Protein AF-A0A257WAJ8-F1 (afdb_monomer)

Foldseek 3Di:
DDDPVVPFPCQQVPDDPDDDPPDDPPPDPDPAAEAEAQAQKDWAFDDDPDADPQGWQWKWKWKDQPQQQDIDTGDIDPVRHDIDIGGHNDFGKMAMDMWTAGNVRDIDDDRDRPDGGNYMYGHDNDWKDKDWDDKDADDDVRLQKIKTFMDIDDDAFDPQFKWKWKAQDPVGPTDTQDDRHDDPRIDIGRHDPPDDQKIKMKMWGGGSNGHIDIDIDPGIDGRDPDDDDDDDDDDDDDDPPDDD

pLDDT: mean 85.39, std 18.53, range [30.75, 98.62]

Secondary structure (DSSP, 8-state):
---GGGGS-GGGTT----------------SSEEEEES-SEEEE-----S--TT-EEEEEEEEESSTTSS-EEEEE-SS--SPEEEE-SSSEEEEEEEEEEETTS-BPPPPPTTPPPSEEEEE--PPPEEEEPPPEE--GGGTTEEEEEEEEE-SSEEEEEEEEEEESSTT---EEEEEEE---SEEEEE--TTS-SEEEEEEEEEESS--EEEEE-SS-EE-------------PPPP-----

Sequence (244 aa):
MTSPDDQRPNIVQDRWPAATPTSEPSTFRLNGRQRIVNTLKFQLGYKVDDVGPSGVGGVDLYITPDNGRQWYRYGEDPDRTSPFEVQVPRDGEYGFTVRVRSGAGLGLEPPTPGESPSIQIVVDQTPPALELLPIRQGQGTDLNQITIQWKITEERPADKPVSIYYAPSPQGPWEPISGWRADTGSYAWSVGLGSPAQFWVRVVARDAAGNVTQAETTQPIVVDLARPTARIVDVEMMPTTTPR

Solvent-accessible surface area (backbone atoms only — not comparable to full-atom values): 14803 Å² total; per-residue (Å²): 138,81,60,86,74,77,74,49,48,67,83,78,64,86,72,69,80,81,75,75,87,76,90,66,91,77,86,70,86,58,100,34,60,73,46,55,32,48,51,54,63,50,72,48,77,65,83,87,74,89,76,52,97,60,38,80,54,43,32,34,38,32,38,14,75,59,69,14,56,48,68,41,75,51,45,68,46,90,82,67,57,69,57,46,83,44,72,55,88,65,71,46,56,36,19,32,44,78,37,53,24,29,51,81,70,53,54,67,76,80,80,53,69,66,43,72,41,62,29,36,40,35,31,43,72,76,52,36,48,68,46,68,49,84,72,42,70,42,60,85,92,37,46,50,29,36,38,44,34,40,50,75,53,66,94,54,60,26,90,46,23,31,31,33,30,34,15,75,36,96,91,35,76,74,42,75,77,43,68,71,30,66,83,70,52,57,48,78,46,73,64,53,98,85,55,69,52,42,29,25,46,34,43,36,38,29,30,53,35,68,33,65,33,75,31,64,54,93,60,71,50,74,50,83,82,80,80,89,81,88,76,91,86,79,84,85,82,78,82,81,80,75,81,132

Structure (mmCIF, N/CA/C/O backbone):
data_AF-A0A257WAJ8-F1
#
_entry.id   AF-A0A257WAJ8-F1
#
loop_
_atom_site.group_PDB
_atom_site.id
_atom_site.type_symbol
_atom_site.label_atom_id
_atom_site.label_alt_id
_atom_site.label_comp_id
_atom_site.label_asym_id
_atom_site.label_entity_id
_atom_site.label_seq_id
_atom_site.pdbx_PDB_ins_code
_atom_site.Cartn_x
_atom_site.Cartn_y
_atom_site.Cartn_z
_atom_site.occupancy
_atom_site.B_iso_or_equiv
_atom_site.auth_seq_id
_atom_site.auth_comp_id
_atom_site.auth_asym_id
_atom_site.auth_atom_id
_atom_site.pdbx_PDB_model_num
ATOM 1 N N . MET A 1 1 ? 31.821 17.442 -15.456 1.00 37.72 1 MET A N 1
ATOM 2 C CA . MET A 1 1 ? 31.303 16.205 -14.839 1.00 37.72 1 MET A CA 1
ATOM 3 C C . MET A 1 1 ? 29.807 16.391 -14.698 1.00 37.72 1 MET A C 1
ATOM 5 O O . MET A 1 1 ? 29.375 17.110 -13.812 1.00 37.72 1 MET A O 1
ATOM 9 N N . THR A 1 2 ? 29.050 15.886 -15.663 1.00 35.47 2 THR A N 1
ATOM 10 C CA . THR A 1 2 ? 27.582 15.894 -15.679 1.00 35.47 2 THR A CA 1
ATOM 11 C C . THR A 1 2 ? 27.079 14.703 -14.863 1.00 35.47 2 THR A C 1
ATOM 13 O O . THR A 1 2 ? 27.650 13.617 -14.950 1.00 35.47 2 THR A O 1
ATOM 16 N N . SER A 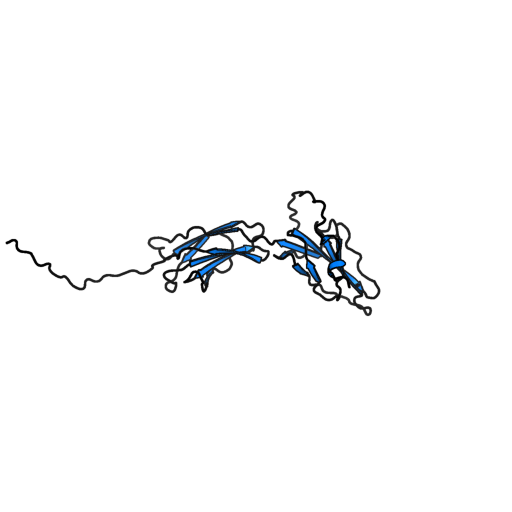1 3 ? 26.074 14.926 -14.016 1.00 37.22 3 SER A N 1
ATOM 17 C CA . SER A 1 3 ? 25.453 13.880 -13.192 1.00 37.22 3 SER A CA 1
ATOM 18 C C . SER A 1 3 ? 24.811 12.808 -14.093 1.00 37.22 3 SER A C 1
ATOM 20 O O . SER A 1 3 ? 24.300 13.174 -15.152 1.00 37.22 3 SER A O 1
ATOM 22 N N . PRO A 1 4 ? 24.769 11.516 -13.711 1.00 45.75 4 PRO A N 1
ATOM 23 C CA . PRO A 1 4 ? 24.055 10.477 -14.467 1.00 45.75 4 PRO A CA 1
ATOM 24 C C . PRO A 1 4 ? 22.561 10.784 -14.702 1.00 45.75 4 PRO A C 1
ATOM 26 O O . PRO A 1 4 ? 21.944 10.208 -15.593 1.00 45.75 4 PRO A O 1
ATOM 29 N N . ASP A 1 5 ? 21.984 11.713 -13.932 1.00 48.41 5 ASP A N 1
ATOM 30 C CA . ASP A 1 5 ? 20.620 12.222 -14.124 1.00 48.41 5 ASP A CA 1
ATOM 31 C C . ASP A 1 5 ? 20.435 13.064 -15.402 1.00 48.41 5 ASP A C 1
ATOM 33 O O . ASP A 1 5 ? 19.315 13.191 -15.891 1.00 48.41 5 ASP A O 1
ATOM 37 N N . ASP A 1 6 ? 21.514 13.605 -15.975 1.00 40.91 6 ASP A N 1
ATOM 38 C CA . ASP A 1 6 ? 21.475 14.604 -17.059 1.00 40.91 6 ASP A CA 1
ATOM 39 C C . ASP A 1 6 ? 21.374 13.981 -18.472 1.00 40.91 6 ASP A C 1
ATOM 41 O O . ASP A 1 6 ? 21.341 14.685 -19.479 1.00 40.91 6 ASP A O 1
ATOM 45 N N . GLN A 1 7 ? 21.328 12.644 -18.565 1.00 40.56 7 GLN A N 1
ATOM 46 C CA . GLN A 1 7 ? 21.117 11.888 -19.814 1.00 40.56 7 GLN A CA 1
ATOM 47 C C . GLN A 1 7 ? 19.753 11.191 -19.888 1.00 40.56 7 GLN A C 1
ATOM 49 O O . GLN A 1 7 ? 19.466 10.483 -20.858 1.00 40.56 7 GLN A O 1
ATOM 54 N N . ARG A 1 8 ? 18.894 11.379 -18.881 1.00 47.53 8 ARG A N 1
ATOM 55 C CA . ARG A 1 8 ? 17.542 10.825 -18.906 1.00 47.53 8 ARG A CA 1
ATOM 56 C C . ARG A 1 8 ? 16.665 11.664 -19.853 1.00 47.53 8 ARG A C 1
ATOM 58 O O . ARG A 1 8 ? 16.808 12.886 -19.882 1.00 47.53 8 ARG A O 1
ATOM 65 N N . PRO A 1 9 ? 15.766 11.057 -20.650 1.00 43.50 9 PRO A N 1
ATOM 66 C CA . PRO A 1 9 ? 14.916 11.805 -21.573 1.00 43.50 9 PRO A CA 1
ATOM 67 C C . PRO A 1 9 ? 14.077 12.849 -20.826 1.00 43.50 9 PRO A C 1
ATOM 69 O O . PRO A 1 9 ? 13.718 12.642 -19.671 1.00 43.50 9 PRO A O 1
ATOM 72 N N . ASN A 1 10 ? 13.641 13.912 -21.512 1.00 45.66 10 ASN A N 1
ATOM 73 C CA . ASN A 1 10 ? 12.731 14.949 -20.979 1.00 45.66 10 ASN A CA 1
ATOM 74 C C . ASN A 1 10 ? 11.430 14.415 -20.326 1.00 45.66 10 ASN A C 1
ATOM 76 O O . ASN A 1 10 ? 10.689 15.179 -19.713 1.00 45.66 10 ASN A O 1
ATOM 80 N N . ILE A 1 11 ? 11.154 13.113 -20.435 1.00 50.09 11 ILE A N 1
ATOM 81 C CA . ILE A 1 11 ? 10.061 12.386 -19.783 1.00 50.09 11 ILE A CA 1
ATOM 82 C C . ILE A 1 11 ? 10.186 12.326 -18.245 1.00 50.09 11 ILE A C 1
ATOM 84 O O . ILE A 1 11 ? 9.194 12.054 -17.576 1.00 50.09 11 ILE A O 1
ATOM 88 N N . VAL A 1 12 ? 11.366 12.634 -17.680 1.00 50.09 12 VAL A N 1
ATOM 89 C CA . VAL A 1 12 ? 11.584 12.790 -16.222 1.00 50.09 12 VAL A CA 1
ATOM 90 C C . VAL A 1 12 ? 11.522 14.256 -15.749 1.00 50.09 12 VAL A C 1
ATOM 92 O O . VAL A 1 12 ? 11.670 14.514 -14.559 1.00 50.09 12 VAL A O 1
ATOM 95 N N . GLN A 1 13 ? 11.298 15.223 -16.655 1.00 46.56 13 GLN A N 1
ATOM 96 C CA . GLN A 1 13 ? 11.339 16.674 -16.380 1.00 46.56 13 GLN A CA 1
ATOM 97 C C . GLN A 1 13 ? 9.993 17.400 -16.601 1.00 46.56 13 GLN A C 1
ATOM 99 O O . GLN A 1 13 ? 9.968 18.567 -16.989 1.00 46.56 13 GLN A O 1
ATOM 104 N N . ASP A 1 14 ? 8.867 16.726 -16.357 1.00 42.78 14 ASP A N 1
ATOM 105 C CA . ASP A 1 14 ? 7.553 17.373 -16.169 1.00 42.78 14 ASP A CA 1
ATOM 106 C C . ASP A 1 14 ? 7.055 18.259 -17.341 1.00 42.78 14 ASP A C 1
ATOM 108 O O . ASP A 1 14 ? 6.346 19.248 -17.160 1.00 42.78 14 ASP A O 1
ATOM 112 N N . ARG A 1 15 ? 7.410 17.916 -18.589 1.00 37.75 15 ARG A N 1
ATOM 113 C CA . ARG A 1 15 ? 6.896 18.588 -19.799 1.00 37.75 15 ARG A CA 1
ATOM 114 C C . ARG A 1 15 ? 6.012 17.664 -20.632 1.00 37.75 15 ARG A C 1
ATOM 116 O O . ARG A 1 15 ? 6.375 17.273 -21.738 1.00 37.75 15 ARG A O 1
ATOM 123 N N . TRP A 1 16 ? 4.825 17.360 -20.115 1.00 49.56 16 TRP A N 1
ATOM 124 C CA . TRP A 1 16 ? 3.711 16.865 -20.931 1.00 49.56 16 TRP A CA 1
ATOM 125 C C . TRP A 1 16 ? 2.866 18.045 -21.441 1.00 49.56 16 TRP A C 1
ATOM 127 O O . TRP A 1 16 ? 2.446 18.867 -20.626 1.00 49.56 16 TR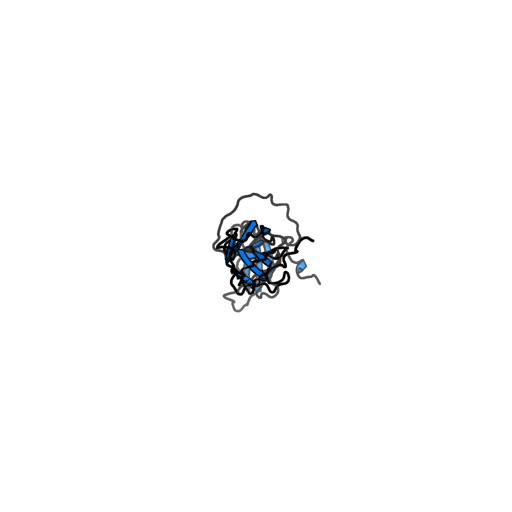P A O 1
ATOM 137 N N . PRO A 1 17 ? 2.493 18.122 -22.734 1.00 32.97 17 PRO A N 1
ATOM 138 C CA . PRO A 1 17 ? 1.175 18.649 -23.060 1.00 32.97 17 PRO A CA 1
ATOM 139 C C . PRO A 1 17 ? 0.149 17.698 -22.433 1.00 32.97 17 PRO A C 1
ATOM 141 O O . PRO A 1 17 ? 0.250 16.480 -22.595 1.00 32.97 17 PRO A O 1
ATOM 144 N N . ALA A 1 18 ? -0.791 18.242 -21.660 1.00 33.31 18 ALA A N 1
ATOM 145 C CA . ALA A 1 18 ? -1.824 17.460 -20.995 1.00 33.31 18 ALA A CA 1
ATOM 146 C C . ALA A 1 18 ? -2.528 16.550 -22.013 1.00 33.31 18 ALA A C 1
ATOM 148 O O . ALA A 1 18 ? -3.246 17.030 -22.891 1.00 33.31 18 ALA A O 1
ATOM 149 N N . ALA A 1 19 ? -2.323 15.236 -21.901 1.00 39.97 19 ALA A N 1
ATOM 150 C CA . ALA A 1 19 ? -3.211 14.288 -22.548 1.00 39.97 19 ALA A CA 1
ATOM 151 C C . ALA A 1 19 ? -4.592 14.488 -21.919 1.00 39.97 19 ALA A C 1
ATOM 153 O O . ALA A 1 19 ? -4.750 14.403 -20.699 1.00 39.97 19 ALA A O 1
ATOM 154 N N . THR A 1 20 ? -5.577 14.831 -22.743 1.00 30.75 20 THR A N 1
ATOM 155 C CA . THR A 1 20 ? -6.971 14.936 -22.318 1.00 30.75 20 THR A CA 1
ATOM 156 C C . THR A 1 20 ? -7.390 13.578 -21.746 1.00 30.75 20 THR A C 1
ATOM 158 O O . THR A 1 20 ? -7.146 12.565 -22.408 1.00 30.75 20 THR A O 1
ATOM 161 N N . PRO A 1 21 ? -7.988 13.510 -20.542 1.00 37.22 21 PRO A N 1
ATOM 162 C CA . PRO A 1 21 ? -8.423 12.244 -19.973 1.00 37.22 21 PRO A CA 1
ATOM 163 C C . PRO A 1 21 ? -9.559 11.696 -20.838 1.00 37.22 21 PRO A C 1
ATOM 165 O O . PRO A 1 21 ? -10.703 12.123 -20.722 1.00 37.22 21 PRO A O 1
ATOM 168 N N . THR A 1 22 ? -9.247 10.771 -21.745 1.00 34.25 22 THR A N 1
ATOM 169 C CA . THR A 1 22 ? -10.279 9.939 -22.362 1.00 34.25 22 THR A CA 1
ATOM 170 C C . THR A 1 22 ? -10.518 8.788 -21.404 1.00 34.25 22 THR A C 1
ATOM 172 O O . THR A 1 22 ? -9.738 7.843 -21.320 1.00 34.25 22 THR A O 1
ATOM 175 N N . SER A 1 23 ? -11.567 8.949 -20.607 1.00 41.66 23 SER A N 1
ATOM 176 C CA . SER A 1 23 ? -12.099 7.962 -19.684 1.00 41.66 23 SER A CA 1
ATOM 177 C C . SER A 1 23 ? -12.635 6.757 -20.456 1.00 41.66 23 SER A C 1
ATOM 179 O O . SER A 1 23 ? -13.787 6.763 -20.880 1.00 41.66 23 SER A O 1
ATOM 181 N N . GLU A 1 24 ? -11.824 5.714 -20.602 1.00 35.19 24 GLU A N 1
ATOM 182 C CA . GLU A 1 24 ? -12.333 4.357 -20.790 1.00 35.19 24 GLU A CA 1
ATOM 183 C C . GLU A 1 24 ? -11.559 3.395 -19.878 1.00 35.19 24 GLU A C 1
ATOM 185 O O . GLU A 1 24 ? -10.331 3.307 -19.983 1.00 35.19 24 GLU A O 1
ATOM 190 N N . PRO A 1 25 ? -12.238 2.665 -18.973 1.00 35.97 25 PRO A N 1
ATOM 191 C CA . PRO A 1 25 ? -11.597 1.648 -18.154 1.00 35.97 25 PRO A CA 1
ATOM 192 C C . PRO A 1 25 ? -11.192 0.474 -19.053 1.00 35.97 25 PRO A C 1
ATOM 194 O O . PRO A 1 25 ? -11.983 -0.418 -19.360 1.00 35.97 25 PRO A O 1
ATOM 197 N N . SER A 1 26 ? -9.938 0.482 -19.495 1.00 39.50 26 SER A N 1
ATOM 198 C CA . SER A 1 26 ? -9.345 -0.600 -20.274 1.00 39.50 26 SER A CA 1
ATOM 199 C C . SER A 1 26 ? -9.071 -1.794 -19.360 1.00 39.50 26 SER A C 1
ATOM 201 O O . SER A 1 26 ? -7.980 -1.965 -18.831 1.00 39.50 26 SER A O 1
ATOM 203 N N . THR A 1 27 ? -10.076 -2.648 -19.173 1.00 37.00 27 THR A N 1
ATOM 204 C CA . THR A 1 27 ? -9.957 -3.935 -18.469 1.00 37.00 27 THR A CA 1
ATOM 205 C C . THR A 1 27 ? -9.286 -4.988 -19.357 1.00 37.00 27 THR A C 1
ATOM 207 O O . THR A 1 27 ? -9.831 -6.057 -19.612 1.00 37.00 27 THR A O 1
ATOM 210 N N . PHE A 1 28 ? -8.077 -4.712 -19.846 1.00 34.62 28 PHE A N 1
ATOM 211 C CA . PHE A 1 28 ? -7.301 -5.692 -20.605 1.00 34.62 28 PHE A CA 1
ATOM 212 C C . PHE A 1 28 ? -6.217 -6.290 -19.715 1.00 34.62 28 PHE A C 1
ATOM 214 O O . PHE A 1 28 ? -5.130 -5.739 -19.565 1.00 34.62 28 PHE A O 1
ATOM 221 N N . ARG A 1 29 ? -6.518 -7.457 -19.131 1.00 39.94 29 ARG A N 1
ATOM 222 C CA . ARG A 1 29 ? -5.497 -8.317 -18.527 1.00 39.94 29 ARG A CA 1
ATOM 223 C C . ARG A 1 29 ? -4.621 -8.870 -19.647 1.00 39.94 29 ARG A C 1
ATOM 225 O O . ARG A 1 29 ? -5.001 -9.824 -20.320 1.00 39.94 29 ARG A O 1
ATOM 232 N N . LEU A 1 30 ? -3.475 -8.241 -19.873 1.00 44.50 30 LEU A N 1
ATOM 233 C CA . LEU A 1 30 ? -2.438 -8.788 -20.738 1.00 44.50 30 LEU A CA 1
ATOM 234 C C . LEU A 1 30 ? -1.713 -9.922 -20.008 1.00 44.50 30 LEU A C 1
ATOM 236 O O . LEU A 1 30 ? -1.534 -9.881 -18.795 1.00 44.50 30 LEU A O 1
ATOM 240 N N . ASN A 1 31 ? -1.232 -10.906 -20.765 1.00 44.59 31 ASN A N 1
ATOM 241 C CA . ASN A 1 31 ? -0.378 -12.009 -20.302 1.00 44.59 31 ASN A CA 1
ATOM 242 C C . ASN A 1 31 ? 0.994 -11.556 -19.728 1.00 44.59 31 ASN A C 1
ATOM 244 O O . ASN A 1 31 ? 1.882 -12.386 -19.536 1.00 44.59 31 ASN A O 1
ATOM 248 N N . GLY A 1 32 ? 1.184 -10.260 -19.456 1.00 54.28 32 GLY A N 1
ATOM 249 C CA . GLY A 1 32 ? 2.321 -9.689 -18.740 1.00 54.28 32 GLY A CA 1
ATOM 250 C C . GLY A 1 32 ? 2.023 -9.604 -17.244 1.00 54.28 32 GLY A C 1
ATOM 251 O O . GLY A 1 32 ? 0.898 -9.345 -16.824 1.00 54.28 32 GLY A O 1
ATOM 252 N N . ARG A 1 33 ? 3.029 -9.845 -16.403 1.00 79.00 33 ARG A N 1
ATOM 253 C CA . ARG A 1 33 ? 2.877 -9.715 -14.948 1.00 79.00 33 ARG A CA 1
ATOM 254 C C . ARG A 1 33 ? 2.520 -8.256 -14.626 1.00 79.00 33 ARG A C 1
ATOM 256 O O . ARG A 1 33 ? 3.293 -7.361 -14.941 1.00 79.00 33 ARG A O 1
ATOM 263 N N . GLN A 1 34 ? 1.366 -8.006 -14.016 1.00 90.12 34 GLN A N 1
ATOM 264 C CA . GLN A 1 34 ? 1.053 -6.696 -13.445 1.00 90.12 34 GLN A CA 1
ATOM 265 C C . GLN A 1 34 ? 1.572 -6.644 -12.006 1.00 90.12 34 GLN A C 1
ATOM 267 O O . GLN A 1 34 ? 1.404 -7.600 -11.241 1.00 90.12 34 GLN A O 1
ATOM 272 N N . ARG A 1 35 ? 2.191 -5.530 -11.623 1.00 93.81 35 ARG A N 1
ATOM 273 C CA . ARG A 1 35 ? 2.594 -5.248 -10.244 1.00 93.81 35 ARG A CA 1
ATOM 274 C C . ARG A 1 35 ? 2.078 -3.877 -9.835 1.00 93.81 35 ARG A C 1
ATOM 276 O O . ARG A 1 35 ? 2.090 -2.955 -10.637 1.00 93.81 35 ARG A O 1
ATOM 283 N N . ILE A 1 36 ? 1.646 -3.758 -8.586 1.00 95.31 36 ILE A N 1
ATOM 284 C CA . ILE A 1 36 ? 1.227 -2.490 -7.992 1.00 95.31 36 ILE A CA 1
ATOM 285 C C . ILE A 1 36 ? 2.263 -2.121 -6.928 1.00 95.31 36 ILE A C 1
ATOM 287 O O . ILE A 1 36 ? 2.729 -3.004 -6.198 1.00 95.31 36 ILE A O 1
ATOM 291 N N . VAL A 1 37 ? 2.681 -0.859 -6.896 1.00 96.62 37 VAL A N 1
ATOM 292 C CA . VAL A 1 37 ? 3.670 -0.324 -5.951 1.00 96.62 37 VAL A CA 1
ATOM 293 C C . VAL A 1 37 ? 3.218 1.034 -5.430 1.00 96.62 37 VAL A C 1
ATOM 295 O O . VAL A 1 37 ? 2.555 1.780 -6.143 1.00 96.62 37 VAL A O 1
ATOM 298 N N . ASN A 1 38 ? 3.637 1.380 -4.216 1.00 96.88 38 ASN A N 1
ATOM 299 C CA . ASN A 1 38 ? 3.290 2.641 -3.561 1.00 96.88 38 ASN A CA 1
ATOM 300 C C . ASN A 1 38 ? 4.399 3.702 -3.565 1.00 96.88 38 ASN A C 1
ATOM 302 O O . ASN A 1 38 ? 4.468 4.584 -2.708 1.00 96.88 38 ASN A O 1
ATOM 306 N N . THR A 1 39 ? 5.313 3.606 -4.522 1.00 97.25 39 THR A N 1
ATOM 307 C CA . THR A 1 39 ? 6.459 4.504 -4.635 1.00 97.25 39 THR A CA 1
ATOM 308 C C . THR A 1 39 ? 6.737 4.812 -6.094 1.00 97.25 39 THR A C 1
ATOM 310 O O . THR A 1 39 ? 6.729 3.925 -6.947 1.00 97.25 39 THR A O 1
ATOM 313 N N . LEU A 1 40 ? 7.057 6.075 -6.365 1.00 95.81 40 LEU A N 1
ATOM 314 C CA . LEU A 1 40 ? 7.517 6.534 -7.674 1.00 95.81 40 LEU A CA 1
ATOM 315 C C . LEU A 1 40 ? 8.894 5.976 -8.047 1.00 95.81 40 LEU A C 1
ATOM 317 O O . LEU A 1 40 ? 9.257 6.001 -9.219 1.00 95.81 40 LEU A O 1
ATOM 321 N N . LYS A 1 41 ? 9.667 5.507 -7.060 1.00 96.81 41 LYS A N 1
ATOM 322 C CA . LYS A 1 41 ? 10.995 4.913 -7.237 1.00 96.81 41 LYS A CA 1
ATOM 323 C C . LYS A 1 41 ? 10.951 3.426 -6.939 1.00 96.81 41 LYS A C 1
ATOM 325 O O . LYS A 1 41 ? 10.571 3.039 -5.834 1.00 96.81 41 LYS A O 1
ATOM 330 N N . PHE A 1 42 ? 11.375 2.608 -7.890 1.00 95.94 42 PHE A N 1
ATOM 331 C CA . PHE A 1 42 ? 11.395 1.156 -7.755 1.00 95.94 42 PHE A CA 1
ATOM 332 C C . PHE A 1 42 ? 12.508 0.533 -8.601 1.00 95.94 42 PHE A C 1
ATOM 334 O O . PHE A 1 42 ? 13.105 1.178 -9.459 1.00 95.94 42 PHE A O 1
ATOM 341 N N . GLN A 1 43 ? 12.797 -0.739 -8.336 1.00 95.0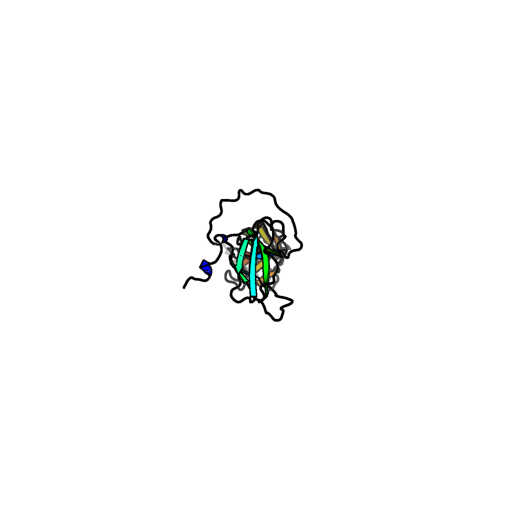0 43 GLN A N 1
ATOM 342 C CA . GLN A 1 43 ? 13.817 -1.510 -9.040 1.00 95.00 43 GLN A CA 1
ATOM 343 C C . GLN A 1 43 ? 13.165 -2.538 -9.962 1.00 95.00 43 GLN A C 1
ATOM 345 O O . GLN A 1 43 ? 12.284 -3.292 -9.542 1.00 95.00 43 GLN A O 1
ATOM 350 N N . LEU A 1 44 ? 13.620 -2.584 -11.213 1.00 94.12 44 LEU A N 1
ATOM 351 C CA . LEU A 1 44 ? 13.208 -3.573 -12.196 1.00 94.12 44 LEU A CA 1
ATOM 352 C C . LEU A 1 44 ? 14.306 -4.627 -12.355 1.00 94.12 44 LEU A C 1
ATOM 354 O O . LEU A 1 44 ? 15.348 -4.385 -12.963 1.00 94.12 44 LEU A O 1
ATOM 358 N N . GLY A 1 45 ? 14.062 -5.814 -11.806 1.00 93.62 45 GLY A N 1
ATOM 359 C CA . GLY A 1 45 ? 14.946 -6.957 -12.010 1.00 93.62 45 GLY A CA 1
ATOM 360 C C . GLY A 1 45 ? 14.834 -7.499 -13.434 1.00 93.62 45 GLY A C 1
ATOM 361 O O . GLY A 1 45 ? 13.727 -7.679 -13.945 1.00 93.62 45 GLY A O 1
ATOM 362 N N . TYR A 1 46 ? 15.971 -7.804 -14.053 1.00 92.25 46 TYR A N 1
ATOM 363 C CA . TYR A 1 46 ? 16.027 -8.460 -15.356 1.00 92.25 46 TYR A CA 1
ATOM 364 C C . TYR A 1 46 ? 17.083 -9.566 -15.361 1.00 92.25 46 TYR A C 1
ATOM 366 O O . TYR A 1 46 ? 17.991 -9.601 -14.532 1.00 92.25 46 TYR A O 1
ATOM 374 N N . LYS A 1 47 ? 16.952 -10.501 -16.298 1.00 90.81 47 LYS A N 1
ATOM 375 C CA . LYS A 1 47 ? 17.934 -11.558 -16.528 1.00 90.81 47 LYS A CA 1
ATOM 376 C C . LYS A 1 47 ? 18.339 -11.514 -17.989 1.00 90.81 47 LYS A C 1
ATOM 378 O O . LYS A 1 47 ? 17.484 -11.351 -18.855 1.00 90.81 47 LYS A O 1
ATOM 383 N N . VAL A 1 48 ? 19.635 -11.644 -18.240 1.00 88.00 48 VAL A N 1
ATOM 384 C CA . VAL A 1 48 ? 20.161 -11.823 -19.590 1.00 88.00 48 VAL A CA 1
ATOM 385 C C . VAL A 1 48 ? 20.445 -13.305 -19.782 1.00 88.00 48 VAL A C 1
ATOM 387 O O . VAL A 1 48 ? 21.234 -13.889 -19.039 1.00 88.00 48 VAL A O 1
ATOM 390 N N . ASP A 1 49 ? 19.777 -13.901 -20.759 1.00 86.44 49 ASP A N 1
ATOM 391 C CA . ASP A 1 49 ? 20.007 -15.276 -21.193 1.00 86.44 49 ASP A CA 1
ATOM 392 C C . ASP A 1 49 ? 20.878 -15.284 -22.468 1.00 86.44 49 ASP A C 1
ATOM 394 O O . ASP A 1 49 ? 21.054 -14.251 -23.115 1.00 86.44 49 ASP A O 1
ATOM 398 N N . ASP A 1 50 ? 21.466 -16.438 -22.799 1.00 83.06 50 ASP A N 1
ATOM 399 C CA . ASP A 1 50 ? 22.224 -16.677 -24.042 1.00 83.06 50 ASP A CA 1
ATOM 400 C C . ASP A 1 50 ? 23.378 -15.690 -24.331 1.00 83.06 50 ASP A C 1
ATOM 402 O O . ASP A 1 50 ? 23.636 -15.293 -25.470 1.00 83.06 50 ASP A O 1
ATOM 406 N N . VAL A 1 51 ? 24.125 -15.305 -23.290 1.00 84.81 51 VAL A N 1
ATOM 407 C CA . VAL A 1 51 ? 25.294 -14.421 -23.428 1.00 84.81 51 VAL A CA 1
ATOM 408 C C . VAL A 1 51 ? 26.414 -15.126 -24.204 1.00 84.81 51 VAL A C 1
ATOM 410 O O . VAL A 1 51 ? 27.077 -16.030 -23.697 1.00 84.81 51 VAL A O 1
ATOM 413 N N . GLY A 1 52 ? 26.641 -14.690 -25.444 1.00 85.50 52 GLY A N 1
ATOM 414 C CA . GLY A 1 52 ? 27.720 -15.189 -26.299 1.00 85.50 52 GLY A CA 1
ATOM 415 C C . GLY A 1 52 ? 29.121 -14.667 -25.925 1.00 85.50 52 GLY A C 1
ATOM 416 O O . GLY A 1 52 ? 29.261 -13.824 -25.037 1.00 85.50 52 GLY A O 1
ATOM 417 N N . PRO A 1 53 ? 30.179 -15.097 -26.645 1.00 89.62 53 PRO A N 1
ATOM 418 C CA . PRO A 1 53 ? 31.576 -14.761 -26.329 1.00 89.62 53 PRO A CA 1
ATOM 419 C C . PRO A 1 53 ? 31.901 -13.260 -26.293 1.00 89.62 53 PRO A C 1
ATOM 421 O O . PRO A 1 53 ? 32.854 -12.855 -25.636 1.00 89.62 53 PRO A O 1
ATOM 424 N N . SER A 1 54 ? 31.119 -12.426 -26.985 1.00 89.00 54 SER A N 1
ATOM 425 C CA . SER A 1 54 ? 31.270 -10.965 -26.972 1.00 89.00 54 SER A CA 1
ATOM 426 C C . SER A 1 54 ? 30.746 -10.297 -25.695 1.00 89.00 54 SER A C 1
ATOM 428 O O . SER A 1 54 ? 30.877 -9.084 -25.554 1.00 89.00 54 SER A O 1
ATOM 430 N N . GLY A 1 55 ? 30.094 -11.045 -24.800 1.00 90.62 55 GLY A N 1
ATOM 431 C CA . GLY A 1 55 ? 29.433 -10.498 -23.618 1.00 90.62 55 GLY A CA 1
ATOM 432 C C . GLY A 1 55 ? 28.259 -9.567 -23.949 1.00 90.62 55 GLY A C 1
ATOM 433 O O . GLY A 1 55 ? 27.817 -9.463 -25.101 1.00 90.62 55 GLY A O 1
ATOM 434 N N . VAL A 1 56 ? 27.766 -8.877 -22.918 1.00 92.19 56 VAL A N 1
ATOM 435 C CA . VAL A 1 56 ? 26.703 -7.865 -23.015 1.00 92.19 56 VAL A CA 1
ATOM 436 C C . VAL A 1 56 ? 27.311 -6.501 -23.345 1.00 92.19 56 VAL A C 1
ATOM 438 O O . VAL A 1 56 ? 28.142 -5.972 -22.604 1.00 92.19 56 VAL A O 1
ATOM 441 N N . GLY A 1 57 ? 26.884 -5.928 -24.465 1.00 90.50 57 GLY A N 1
ATOM 442 C CA . GLY A 1 57 ? 27.314 -4.619 -24.951 1.00 90.50 57 GLY A CA 1
ATOM 443 C C . GLY A 1 57 ? 26.484 -3.464 -24.396 1.00 90.50 57 GLY A C 1
ATOM 444 O O . GLY A 1 57 ? 27.041 -2.399 -24.172 1.00 90.50 57 GLY A O 1
ATOM 445 N N . GLY A 1 58 ? 25.193 -3.679 -24.127 1.00 92.44 58 GLY A N 1
ATOM 446 C CA . GLY A 1 58 ? 24.312 -2.662 -23.550 1.00 92.44 58 GLY A CA 1
ATOM 447 C C . GLY A 1 58 ? 22.945 -3.220 -23.167 1.00 92.44 58 GLY A C 1
ATOM 448 O O . GLY A 1 58 ? 22.500 -4.225 -23.729 1.00 92.44 58 GLY A O 1
ATOM 449 N N . VAL A 1 59 ? 22.286 -2.569 -22.212 1.00 94.94 59 VAL A N 1
ATOM 450 C CA . VAL A 1 59 ? 20.939 -2.922 -21.747 1.00 94.94 59 VAL A CA 1
ATOM 451 C C . VAL A 1 59 ? 20.102 -1.653 -21.729 1.00 94.94 59 VAL A C 1
ATOM 453 O O . VAL A 1 59 ? 20.330 -0.772 -20.911 1.00 94.94 59 VAL A O 1
ATOM 456 N N . ASP A 1 60 ? 19.133 -1.554 -22.628 1.00 95.00 60 ASP A N 1
ATOM 457 C CA . ASP A 1 60 ? 18.220 -0.422 -22.704 1.00 95.00 60 ASP A CA 1
ATOM 458 C C . ASP A 1 60 ? 16.866 -0.766 -22.106 1.00 95.00 60 ASP A C 1
ATOM 460 O O . ASP A 1 60 ? 16.243 -1.774 -22.454 1.00 95.00 60 ASP A O 1
ATOM 464 N N . LEU A 1 61 ? 16.383 0.126 -21.250 1.00 96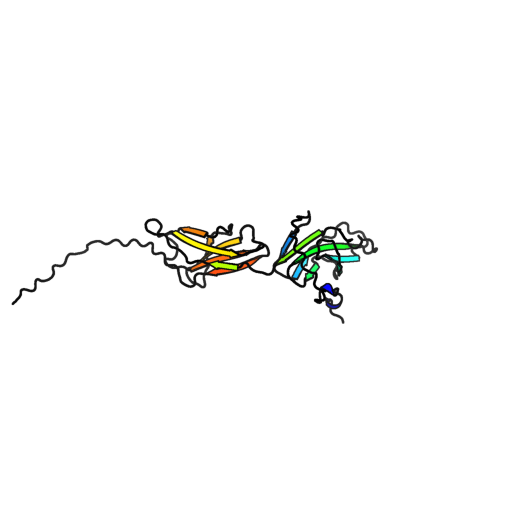.31 61 LEU A N 1
ATOM 465 C CA . LEU A 1 61 ? 15.022 0.100 -20.753 1.00 96.31 61 LEU A CA 1
ATOM 466 C C . LEU A 1 61 ? 14.149 1.027 -21.599 1.00 96.31 61 LEU A C 1
ATOM 468 O O . LEU A 1 61 ? 14.523 2.161 -21.909 1.00 96.31 61 LEU A O 1
ATOM 472 N N . TYR A 1 62 ? 12.955 0.554 -21.934 1.00 96.69 62 TYR A N 1
ATOM 473 C CA . TYR A 1 62 ? 11.914 1.329 -22.598 1.00 96.69 62 TYR A CA 1
ATOM 474 C C . TYR A 1 62 ? 10.667 1.384 -21.722 1.00 96.69 62 TYR A C 1
ATOM 476 O O . TYR A 1 62 ? 10.350 0.423 -21.017 1.00 96.69 62 TYR A O 1
ATOM 484 N N . ILE A 1 63 ? 9.958 2.507 -21.799 1.00 96.94 63 ILE A N 1
ATOM 485 C CA . ILE A 1 63 ? 8.741 2.797 -21.042 1.00 96.94 63 ILE A CA 1
ATOM 486 C C . ILE A 1 63 ? 7.605 3.190 -21.990 1.00 96.94 63 ILE A C 1
ATOM 488 O O . ILE A 1 63 ? 7.825 3.841 -23.014 1.00 96.94 63 ILE A O 1
ATOM 492 N N . THR A 1 64 ? 6.383 2.817 -21.629 1.00 95.94 64 THR A N 1
ATOM 493 C CA . THR A 1 64 ? 5.146 3.235 -22.294 1.00 95.94 64 THR A CA 1
ATOM 494 C C . THR A 1 64 ? 4.092 3.616 -21.246 1.00 95.94 64 THR A C 1
ATOM 496 O O . THR A 1 64 ? 3.845 2.830 -20.333 1.00 95.94 64 THR A O 1
ATOM 499 N N . PRO A 1 65 ? 3.463 4.802 -21.331 1.00 93.69 65 PRO A N 1
ATOM 500 C CA . PRO A 1 65 ? 2.360 5.192 -20.447 1.00 93.69 65 PRO A CA 1
ATOM 501 C C . PRO A 1 65 ? 0.979 4.784 -20.992 1.00 93.69 65 PRO A C 1
ATOM 503 O O . PRO A 1 65 ? -0.038 5.035 -20.358 1.00 93.69 65 PRO A O 1
ATOM 506 N N . ASP A 1 66 ? 0.920 4.221 -22.201 1.00 91.88 66 ASP A N 1
ATOM 507 C CA . ASP A 1 66 ? -0.309 3.990 -22.967 1.00 91.88 66 ASP A CA 1
ATOM 508 C C . ASP A 1 66 ? -0.398 2.547 -23.487 1.00 91.88 66 ASP A C 1
ATOM 510 O O . ASP A 1 66 ? -0.913 2.268 -24.574 1.00 91.88 66 ASP A O 1
ATOM 514 N N . ASN A 1 67 ? 0.102 1.620 -22.668 1.00 89.25 67 ASN A N 1
ATOM 515 C CA . ASN A 1 67 ? 0.053 0.178 -22.891 1.00 89.25 67 ASN A CA 1
ATOM 516 C C . ASN A 1 67 ? 0.649 -0.272 -24.240 1.00 89.25 67 ASN A C 1
ATOM 518 O O . ASN A 1 67 ? 0.109 -1.138 -24.927 1.00 89.25 67 ASN A O 1
ATOM 522 N N . GLY A 1 68 ? 1.768 0.336 -24.626 1.00 92.75 68 GLY A N 1
ATOM 523 C CA . GLY A 1 68 ? 2.534 -0.024 -25.813 1.00 92.75 68 GLY A CA 1
ATOM 524 C C . GLY A 1 68 ? 2.097 0.681 -27.091 1.00 92.75 68 GLY A C 1
ATOM 525 O O . GLY A 1 68 ? 2.712 0.461 -28.133 1.00 92.75 68 GLY A O 1
ATOM 526 N N . ARG A 1 69 ? 1.078 1.554 -27.049 1.00 92.50 69 ARG A N 1
ATOM 527 C CA . ARG A 1 69 ? 0.711 2.380 -28.213 1.00 92.50 69 ARG A CA 1
ATOM 528 C C . ARG A 1 69 ? 1.859 3.309 -28.606 1.00 92.50 69 ARG A C 1
ATOM 530 O O . ARG A 1 69 ? 2.133 3.452 -29.795 1.00 92.50 69 ARG A O 1
ATOM 537 N N . GLN A 1 70 ? 2.567 3.863 -27.628 1.00 93.31 70 GLN A N 1
ATOM 538 C CA . GLN A 1 70 ? 3.766 4.654 -27.831 1.00 93.31 70 GLN A CA 1
ATOM 539 C C . GLN A 1 70 ? 4.875 4.241 -26.860 1.00 93.31 70 GLN A C 1
ATOM 541 O O . GLN A 1 70 ? 4.675 4.117 -25.651 1.00 93.31 70 GLN A O 1
ATOM 546 N N . TRP A 1 71 ? 6.076 4.071 -27.410 1.00 95.50 71 TRP A N 1
ATOM 547 C CA . TRP A 1 71 ? 7.267 3.670 -26.672 1.00 95.50 71 TRP A CA 1
ATOM 548 C C . TRP A 1 71 ? 8.306 4.783 -26.625 1.00 95.50 71 TRP A C 1
ATOM 550 O O . TRP A 1 71 ? 8.549 5.479 -27.612 1.00 95.50 71 TRP A O 1
ATOM 560 N N . TYR A 1 72 ? 8.963 4.899 -25.476 1.00 94.62 72 TYR A N 1
ATOM 561 C CA . TYR A 1 72 ? 10.044 5.842 -25.229 1.00 94.62 72 TYR A CA 1
ATOM 562 C C . TYR A 1 72 ? 11.247 5.089 -24.670 1.00 94.62 72 TYR A C 1
ATOM 564 O O . TYR A 1 72 ? 11.101 4.234 -23.796 1.00 94.62 72 TYR A O 1
ATOM 572 N N . ARG A 1 73 ? 12.452 5.409 -25.149 1.00 95.38 73 ARG A N 1
ATOM 573 C CA . ARG A 1 73 ? 13.689 4.927 -24.519 1.00 95.38 73 ARG A CA 1
ATOM 574 C C . ARG A 1 73 ? 13.812 5.612 -23.161 1.00 95.38 73 ARG A C 1
ATOM 576 O O . ARG A 1 73 ? 13.891 6.832 -23.132 1.00 95.38 73 ARG A O 1
ATOM 583 N N . TYR A 1 74 ? 13.799 4.852 -22.070 1.00 93.56 74 TYR A N 1
ATOM 584 C CA . TYR A 1 74 ? 13.952 5.376 -20.710 1.00 93.56 74 TYR A CA 1
ATOM 585 C C . TYR A 1 74 ? 15.424 5.673 -20.402 1.00 93.56 74 TYR A C 1
ATOM 587 O O . TYR A 1 74 ? 15.746 6.726 -19.861 1.00 93.56 74 TYR A O 1
ATOM 595 N N . GLY A 1 75 ? 16.322 4.769 -20.792 1.00 91.31 75 GLY A N 1
ATOM 596 C CA . GLY A 1 75 ? 17.760 4.920 -20.592 1.00 91.31 75 GLY A CA 1
ATOM 597 C C . GLY A 1 75 ? 18.502 3.600 -20.760 1.00 91.31 75 GLY A C 1
ATOM 598 O O . GLY A 1 75 ? 17.882 2.552 -20.936 1.00 91.31 75 GLY A O 1
ATOM 599 N N . GLU A 1 76 ? 19.825 3.674 -20.693 1.00 93.25 76 GLU A N 1
ATOM 600 C CA . GLU A 1 76 ? 20.717 2.515 -20.694 1.00 93.25 76 GLU A CA 1
ATOM 601 C C . GLU A 1 76 ? 21.193 2.220 -19.269 1.00 93.25 76 GLU A C 1
ATOM 603 O O . GLU A 1 76 ? 21.415 3.145 -18.486 1.00 93.25 76 GLU A O 1
ATOM 608 N N . ASP A 1 77 ? 21.333 0.940 -18.937 1.00 92.69 77 ASP A N 1
ATOM 609 C CA . ASP A 1 77 ? 21.866 0.485 -17.660 1.00 92.69 77 ASP A CA 1
ATOM 610 C C . ASP A 1 77 ? 23.396 0.658 -17.652 1.00 92.69 77 ASP A C 1
ATOM 612 O O . ASP A 1 77 ? 24.085 -0.013 -18.433 1.00 92.69 77 ASP A O 1
ATOM 616 N N . PRO A 1 78 ? 23.953 1.551 -16.814 1.00 90.81 78 PRO A N 1
ATOM 617 C CA . PRO A 1 78 ? 25.370 1.894 -16.873 1.00 90.81 78 PRO A CA 1
ATOM 618 C C . PRO A 1 78 ? 26.294 0.731 -16.498 1.00 90.81 78 PRO A C 1
ATOM 620 O O . PRO A 1 78 ? 27.390 0.620 -17.054 1.00 90.81 78 PRO A O 1
ATOM 623 N N . ASP A 1 79 ? 25.882 -0.134 -15.570 1.00 92.00 79 ASP A N 1
ATOM 624 C CA . ASP A 1 79 ? 26.688 -1.279 -15.138 1.00 92.00 79 ASP A CA 1
ATOM 625 C C . ASP A 1 79 ? 26.275 -2.594 -15.822 1.00 92.00 79 ASP A C 1
ATOM 627 O O . ASP A 1 79 ? 26.985 -3.599 -15.701 1.00 92.00 79 ASP A O 1
ATOM 631 N N . ARG A 1 80 ? 25.183 -2.566 -16.606 1.00 92.75 80 ARG A N 1
ATOM 632 C CA . ARG A 1 80 ? 24.618 -3.712 -17.340 1.00 92.75 80 ARG A CA 1
ATOM 633 C C . ARG A 1 80 ? 24.299 -4.890 -16.413 1.00 92.75 80 ARG A C 1
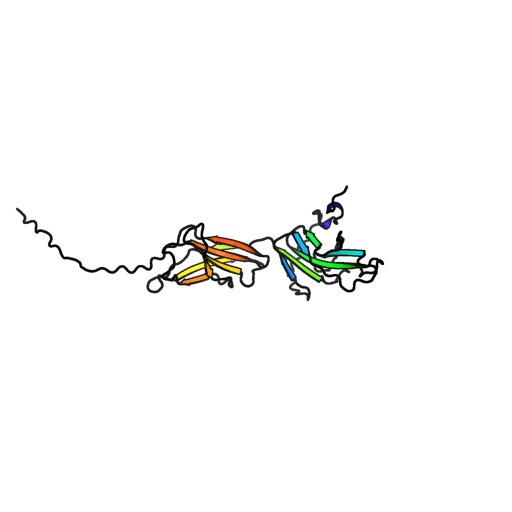ATOM 635 O O . ARG A 1 80 ? 24.359 -6.047 -16.840 1.00 92.75 80 ARG A O 1
ATOM 642 N N . THR A 1 81 ? 23.997 -4.596 -15.150 1.00 91.62 81 THR A N 1
ATOM 643 C CA . THR A 1 81 ? 23.736 -5.572 -14.102 1.00 91.62 81 THR A CA 1
ATOM 644 C C . THR A 1 81 ? 22.401 -5.277 -13.431 1.00 91.62 81 THR A C 1
ATOM 646 O O . THR A 1 81 ? 22.133 -4.193 -12.938 1.00 91.62 81 THR A O 1
ATOM 649 N N . SER A 1 82 ? 21.540 -6.291 -13.355 1.00 92.06 82 SER A N 1
ATOM 650 C CA . SER A 1 82 ? 20.266 -6.162 -12.649 1.00 92.06 82 SER A CA 1
ATOM 651 C C . SER A 1 82 ? 20.469 -5.846 -11.155 1.00 92.06 82 SER A C 1
ATOM 653 O O . SER A 1 82 ? 21.307 -6.490 -10.517 1.00 92.06 82 SER A O 1
ATOM 655 N N . PRO A 1 83 ? 19.614 -4.998 -10.547 1.00 95.75 83 PRO A N 1
ATOM 656 C CA . PRO A 1 83 ? 18.394 -4.413 -11.119 1.00 95.75 83 PRO A CA 1
ATOM 657 C C . PRO A 1 83 ? 18.577 -3.022 -11.746 1.00 95.75 83 PRO A C 1
ATOM 659 O O . PRO A 1 83 ? 19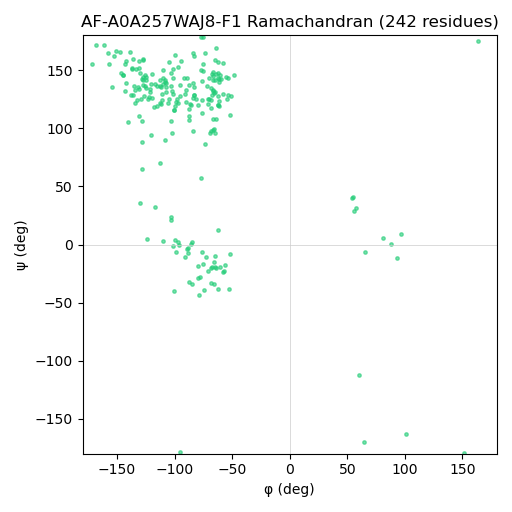.432 -2.249 -11.340 1.00 95.75 83 PRO A O 1
ATOM 662 N N . PHE A 1 84 ? 17.659 -2.664 -12.648 1.00 94.75 84 PHE A N 1
ATOM 663 C CA . PHE A 1 84 ? 17.564 -1.317 -13.214 1.00 94.75 84 PHE A CA 1
ATOM 664 C C . PHE A 1 84 ? 16.754 -0.398 -12.281 1.00 94.75 84 PHE A C 1
ATOM 666 O O . PHE A 1 84 ? 15.607 -0.708 -11.945 1.00 94.75 84 PHE A O 1
ATOM 673 N N . GLU A 1 85 ? 17.301 0.754 -11.887 1.00 94.81 85 GLU A N 1
ATOM 674 C CA . GLU A 1 85 ? 16.578 1.750 -11.082 1.00 94.81 85 GLU A CA 1
ATOM 675 C C . GLU A 1 85 ? 15.655 2.640 -11.927 1.00 94.81 85 GLU A C 1
ATOM 677 O O . GLU A 1 85 ? 16.077 3.307 -12.876 1.00 94.81 85 GLU A O 1
ATOM 682 N N . VAL A 1 86 ? 14.378 2.692 -11.549 1.00 95.94 86 VAL A N 1
ATOM 683 C CA . VAL A 1 86 ? 13.336 3.440 -12.255 1.00 95.94 86 VAL A CA 1
ATOM 684 C C . VAL A 1 86 ? 12.722 4.487 -11.334 1.00 95.94 86 VAL A C 1
ATOM 686 O O . VAL A 1 86 ? 12.428 4.216 -10.169 1.00 95.94 86 VAL A O 1
ATOM 689 N N . GLN A 1 87 ? 12.496 5.681 -11.878 1.00 96.62 87 GLN A N 1
ATOM 690 C CA . GLN A 1 87 ? 11.704 6.738 -11.272 1.00 96.62 87 GLN A CA 1
ATOM 691 C C . GLN A 1 87 ? 10.668 7.238 -12.281 1.00 96.62 87 GLN A C 1
ATOM 693 O O . GLN A 1 87 ? 11.018 7.661 -13.382 1.00 96.62 87 GLN A O 1
ATOM 698 N N . VAL A 1 88 ? 9.396 7.216 -11.891 1.00 95.25 88 VAL A N 1
ATOM 699 C CA . VAL A 1 88 ? 8.287 7.786 -12.670 1.00 95.25 88 VAL A CA 1
ATOM 700 C C . VAL A 1 88 ? 7.818 9.109 -12.048 1.00 95.25 88 VAL A C 1
ATOM 702 O O . VAL A 1 88 ? 8.066 9.347 -10.865 1.00 95.25 88 VAL A O 1
ATOM 705 N N . PRO A 1 89 ? 7.178 10.007 -12.814 1.00 91.50 89 PRO A N 1
ATOM 706 C CA . PRO A 1 89 ? 6.859 11.350 -12.326 1.00 91.50 89 PRO A CA 1
ATOM 707 C C . PRO A 1 89 ? 5.645 11.404 -11.388 1.00 91.50 89 PRO A C 1
ATOM 709 O O . PRO A 1 89 ? 5.561 12.310 -10.565 1.00 91.50 89 PRO A O 1
ATOM 712 N N . ARG A 1 90 ? 4.693 10.472 -11.522 1.00 94.50 90 ARG A N 1
ATOM 713 C CA . ARG A 1 90 ? 3.427 10.460 -10.771 1.00 94.50 90 ARG A CA 1
ATOM 714 C C . ARG A 1 90 ? 2.760 9.085 -10.776 1.00 94.50 90 ARG A C 1
ATOM 716 O O . ARG A 1 90 ? 3.156 8.217 -11.559 1.00 94.50 90 ARG A O 1
ATOM 723 N N . ASP A 1 91 ? 1.708 8.947 -9.979 1.00 95.44 91 ASP A N 1
ATOM 724 C CA . ASP A 1 91 ? 0.784 7.812 -10.003 1.00 95.44 91 ASP A CA 1
ATOM 725 C C . ASP A 1 91 ? 0.224 7.569 -11.408 1.00 95.44 91 ASP A C 1
ATOM 727 O O . ASP A 1 91 ? -0.014 8.502 -12.186 1.00 95.44 91 ASP A O 1
ATOM 731 N N . GLY A 1 92 ? 0.041 6.297 -11.747 1.00 94.69 92 GLY A N 1
ATOM 732 C CA . GLY A 1 92 ? -0.402 5.882 -13.070 1.00 94.69 92 GLY A CA 1
ATOM 733 C C . GLY A 1 92 ? 0.085 4.495 -13.467 1.00 94.69 92 GLY A C 1
ATOM 734 O O . GLY A 1 92 ? 0.773 3.804 -12.715 1.00 94.69 92 GLY A O 1
ATOM 735 N N . GLU A 1 93 ? -0.287 4.090 -14.676 1.00 95.50 93 GLU A N 1
ATOM 736 C CA . GLU A 1 93 ? 0.079 2.797 -15.248 1.00 95.50 93 GLU A CA 1
ATOM 737 C C . GLU A 1 93 ? 1.225 2.967 -16.248 1.00 95.50 93 GLU A C 1
ATOM 739 O O . GLU A 1 93 ? 1.166 3.799 -17.153 1.00 95.50 93 GLU A O 1
ATOM 744 N N . TYR A 1 94 ? 2.271 2.161 -16.087 1.00 96.56 94 TYR A N 1
ATOM 745 C CA . TYR A 1 94 ? 3.475 2.208 -16.907 1.00 96.56 94 TYR A CA 1
ATOM 746 C C . TYR A 1 94 ? 3.850 0.799 -17.363 1.00 96.56 94 TYR A C 1
ATOM 748 O O . TYR A 1 94 ? 4.044 -0.110 -16.555 1.00 96.56 94 TYR A O 1
ATOM 756 N N . GLY A 1 95 ? 3.972 0.606 -18.669 1.00 96.44 95 GLY A N 1
ATOM 757 C CA . GLY A 1 95 ? 4.536 -0.597 -19.261 1.00 96.44 95 GLY A CA 1
ATOM 758 C C . GLY A 1 95 ? 6.045 -0.469 -19.436 1.00 96.44 95 GLY A C 1
ATOM 759 O O . GLY A 1 95 ? 6.541 0.598 -19.798 1.00 96.44 95 GLY A O 1
ATOM 760 N N . PHE A 1 96 ? 6.773 -1.564 -19.226 1.00 96.44 96 PHE A N 1
ATOM 761 C CA . PHE A 1 96 ? 8.221 -1.616 -19.422 1.00 96.44 96 PHE A CA 1
ATOM 762 C C . PHE A 1 96 ? 8.636 -2.806 -20.284 1.00 96.44 96 PHE A C 1
ATOM 764 O O . PHE A 1 96 ? 8.028 -3.880 -20.238 1.00 96.44 96 PHE A O 1
ATOM 771 N N . THR A 1 97 ? 9.703 -2.622 -21.059 1.00 95.31 97 THR A N 1
ATOM 772 C CA . THR A 1 97 ? 10.389 -3.710 -21.764 1.00 95.31 97 THR A CA 1
ATOM 773 C C . THR A 1 97 ? 11.891 -3.437 -21.815 1.00 95.31 97 THR A C 1
ATOM 775 O O . THR A 1 97 ? 12.312 -2.283 -21.899 1.00 95.31 97 THR A O 1
ATOM 778 N N . VAL A 1 98 ? 12.697 -4.497 -21.746 1.00 94.38 98 VAL A N 1
ATOM 779 C CA . VAL A 1 98 ? 14.165 -4.420 -21.778 1.00 94.38 98 VAL A CA 1
ATOM 780 C C . VAL A 1 98 ? 14.665 -4.933 -23.125 1.00 94.38 98 VAL A C 1
ATOM 782 O O . VAL A 1 98 ? 14.170 -5.939 -23.639 1.00 94.38 98 VAL A O 1
ATOM 785 N N . ARG A 1 99 ? 15.659 -4.255 -23.700 1.00 93.69 99 ARG A N 1
ATOM 786 C CA . ARG A 1 99 ? 16.378 -4.685 -24.904 1.00 93.69 99 ARG A CA 1
ATOM 787 C C . ARG A 1 99 ? 17.860 -4.803 -24.599 1.00 93.69 99 ARG A C 1
ATOM 789 O O . ARG A 1 99 ? 18.473 -3.864 -24.108 1.00 93.69 99 ARG A O 1
ATOM 796 N N . VAL A 1 100 ? 18.435 -5.958 -24.912 1.00 92.81 100 VAL A N 1
ATOM 797 C CA . VAL A 1 100 ? 19.857 -6.234 -24.697 1.00 92.81 100 VAL A CA 1
ATOM 798 C C . VAL A 1 100 ? 20.571 -6.253 -26.042 1.00 92.81 100 VAL A C 1
ATOM 800 O O . VAL A 1 100 ? 20.091 -6.866 -26.997 1.00 92.81 100 VAL A O 1
ATOM 803 N N . ARG A 1 101 ? 21.730 -5.599 -26.104 1.00 92.56 101 ARG A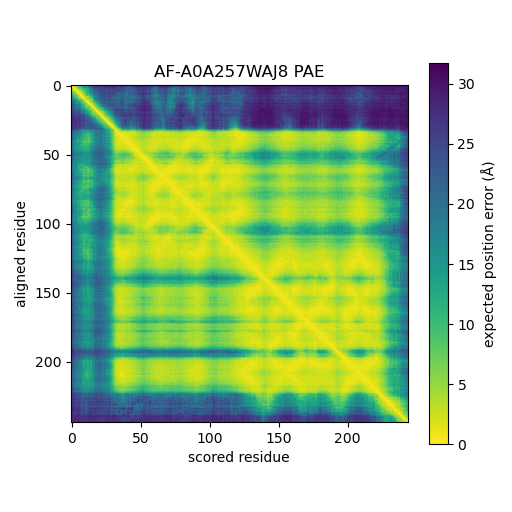 N 1
ATOM 804 C CA . ARG A 1 101 ? 22.693 -5.713 -27.202 1.00 92.56 101 ARG A CA 1
ATOM 805 C C . ARG A 1 101 ? 23.917 -6.486 -26.732 1.00 92.56 101 ARG A C 1
ATOM 807 O O . ARG A 1 101 ? 24.411 -6.263 -25.628 1.00 92.56 101 ARG A O 1
ATOM 814 N N . SER A 1 102 ? 24.448 -7.359 -27.575 1.00 89.81 102 SER A N 1
ATOM 815 C CA . SER A 1 102 ? 25.731 -8.028 -27.371 1.00 89.81 102 SER A CA 1
ATOM 816 C C . SER A 1 102 ? 26.899 -7.067 -27.607 1.00 89.81 102 SER A C 1
ATOM 818 O O . SER A 1 102 ? 26.734 -6.007 -28.214 1.00 89.81 102 SER A O 1
ATOM 820 N N . GLY A 1 103 ? 28.105 -7.440 -27.169 1.00 88.00 103 GLY A N 1
ATOM 821 C CA . GLY A 1 103 ? 29.323 -6.671 -27.455 1.00 88.00 103 GLY A CA 1
ATOM 822 C C . GLY A 1 103 ? 29.642 -6.528 -28.951 1.00 88.00 103 GLY A C 1
ATOM 823 O O . GLY A 1 103 ? 30.359 -5.612 -29.334 1.00 88.00 103 GLY A O 1
ATOM 824 N N . ALA A 1 104 ? 29.073 -7.384 -29.807 1.00 87.38 104 ALA A N 1
ATOM 825 C CA . ALA A 1 104 ? 29.152 -7.263 -31.265 1.00 87.38 104 ALA A CA 1
ATOM 826 C C . ALA A 1 104 ? 28.081 -6.321 -31.861 1.00 87.38 104 ALA A C 1
ATOM 828 O O . ALA A 1 104 ? 27.991 -6.190 -33.079 1.00 87.38 104 ALA A O 1
ATOM 829 N N . GLY A 1 105 ? 27.247 -5.694 -31.024 1.00 84.81 105 GLY A N 1
ATOM 830 C CA . GLY A 1 105 ? 26.165 -4.799 -31.441 1.00 84.81 105 GLY A CA 1
ATOM 831 C C . GLY A 1 105 ? 24.881 -5.506 -31.882 1.00 84.81 105 GLY A C 1
ATOM 832 O O . GLY A 1 105 ? 23.950 -4.841 -32.326 1.00 84.81 105 GLY A O 1
ATOM 833 N N . LEU A 1 106 ? 24.800 -6.833 -31.744 1.00 86.06 106 LEU A N 1
ATOM 834 C CA . LEU A 1 106 ? 23.605 -7.603 -32.097 1.00 86.06 106 LEU A CA 1
ATOM 835 C C . LEU A 1 106 ? 22.600 -7.568 -30.947 1.00 86.06 106 LEU A C 1
ATOM 837 O O . LEU A 1 106 ? 22.945 -7.895 -29.817 1.00 86.06 106 LEU A O 1
ATOM 841 N N . GLY A 1 107 ? 21.354 -7.219 -31.225 1.00 84.75 107 GLY A N 1
ATOM 842 C CA . GLY A 1 107 ? 20.287 -7.196 -30.234 1.00 84.75 107 GLY A CA 1
ATOM 843 C C . GLY A 1 107 ? 18.934 -7.031 -30.902 1.00 84.75 107 GLY A C 1
ATOM 844 O O . GLY A 1 107 ? 18.853 -6.795 -32.107 1.00 84.75 107 GLY A O 1
ATOM 845 N N . LEU A 1 108 ? 17.873 -7.163 -30.113 1.00 84.69 108 LEU A N 1
ATOM 846 C CA . LEU A 1 108 ? 16.529 -6.835 -30.575 1.00 84.69 108 LEU A CA 1
ATOM 847 C C . LEU A 1 108 ? 16.406 -5.326 -30.824 1.00 84.69 108 LEU A C 1
ATOM 849 O O . LEU A 1 108 ? 16.980 -4.517 -30.090 1.00 84.69 108 LEU A O 1
ATOM 853 N N . GLU A 1 109 ? 15.625 -4.961 -31.837 1.00 89.31 109 GLU A N 1
ATOM 854 C CA . GLU A 1 109 ? 15.296 -3.567 -32.129 1.00 89.31 109 GLU A CA 1
ATOM 855 C C . GLU A 1 109 ? 14.467 -2.926 -30.994 1.00 89.31 109 GLU A C 1
ATOM 857 O O . GLU A 1 109 ? 13.838 -3.639 -30.192 1.00 89.31 109 GLU A O 1
ATOM 862 N N . PRO A 1 110 ? 14.452 -1.579 -30.895 1.00 91.75 110 PRO A N 1
ATOM 863 C CA . PRO A 1 110 ? 13.528 -0.871 -30.016 1.00 91.75 110 PRO A CA 1
ATOM 864 C C . PRO A 1 110 ? 12.084 -1.369 -30.197 1.00 91.75 110 PRO A C 1
ATOM 866 O O . PRO A 1 110 ? 11.701 -1.720 -31.315 1.00 91.75 110 PRO A O 1
ATOM 869 N N . PRO A 1 111 ? 11.271 -1.406 -29.128 1.00 94.00 111 PRO A N 1
ATOM 870 C CA . PRO A 1 111 ? 9.881 -1.819 -29.248 1.00 94.00 111 PRO A CA 1
ATOM 871 C C . PRO A 1 111 ? 9.109 -0.917 -30.212 1.00 94.00 111 PRO A C 1
ATOM 873 O O . PRO A 1 111 ? 9.317 0.300 -30.264 1.00 94.00 111 PRO A O 1
ATOM 876 N N . THR A 1 112 ? 8.208 -1.530 -30.973 1.00 94.56 112 THR A N 1
ATOM 877 C CA . THR A 1 112 ? 7.405 -0.833 -31.987 1.00 94.56 112 THR A CA 1
ATOM 878 C C . THR A 1 112 ? 6.024 -0.451 -31.440 1.00 94.56 112 THR A C 1
ATOM 880 O O . THR A 1 112 ? 5.520 -1.113 -30.529 1.00 94.56 112 THR A O 1
ATOM 883 N N . PRO A 1 113 ? 5.380 0.615 -31.957 1.00 93.94 113 PRO A N 1
ATOM 884 C CA . PRO A 1 113 ? 4.001 0.950 -31.602 1.00 93.94 113 PRO A CA 1
ATOM 885 C C . PRO A 1 113 ? 3.053 -0.248 -31.757 1.00 93.94 113 PRO A C 1
ATOM 887 O O . PRO A 1 113 ? 2.995 -0.871 -32.815 1.00 93.94 113 PRO A O 1
ATOM 890 N N . GLY A 1 114 ? 2.299 -0.556 -30.703 1.00 91.69 114 GLY A N 1
ATOM 891 C CA . GLY A 1 114 ? 1.402 -1.711 -30.620 1.00 91.69 114 GLY A CA 1
ATOM 892 C C . GLY A 1 114 ? 2.025 -2.961 -29.987 1.00 91.69 114 GLY A C 1
ATOM 893 O O . GLY A 1 114 ? 1.290 -3.887 -29.643 1.00 91.69 114 GLY A O 1
ATOM 894 N N . GLU A 1 115 ? 3.345 -3.000 -29.782 1.00 93.06 115 GLU A N 1
ATOM 895 C CA . GLU A 1 115 ? 3.984 -4.078 -29.026 1.00 93.06 115 GLU A CA 1
ATOM 896 C C . GLU A 1 115 ? 3.572 -4.014 -27.548 1.00 93.06 115 GLU A C 1
ATOM 898 O O . GLU A 1 115 ? 3.680 -2.967 -26.909 1.00 93.06 115 GLU A O 1
ATOM 903 N N . SER A 1 116 ? 3.108 -5.140 -26.996 1.00 92.56 116 SER A N 1
ATOM 904 C CA . SER A 1 116 ? 2.696 -5.222 -25.590 1.00 92.56 116 SER A CA 1
ATOM 905 C C . SER A 1 116 ? 3.895 -5.141 -24.639 1.00 92.56 116 SER A C 1
ATOM 907 O O . SER A 1 116 ? 4.944 -5.723 -24.926 1.00 92.56 116 SER A O 1
ATOM 909 N N . PRO A 1 117 ? 3.760 -4.477 -23.477 1.00 94.81 117 PRO A N 1
ATOM 910 C CA . PRO A 1 117 ? 4.838 -4.418 -22.501 1.00 94.81 117 PRO A CA 1
ATOM 911 C C . PRO A 1 117 ? 5.132 -5.788 -21.880 1.00 94.81 117 PRO A C 1
ATOM 913 O O . PRO A 1 117 ? 4.232 -6.602 -21.672 1.00 94.81 117 PRO A O 1
ATOM 916 N N . SER A 1 118 ? 6.398 -6.013 -21.516 1.00 93.31 118 SER A N 1
ATOM 917 C CA . SER A 1 118 ? 6.823 -7.236 -20.818 1.00 93.31 118 SER A CA 1
ATOM 918 C C . SER A 1 118 ? 6.258 -7.306 -19.393 1.00 93.31 118 SER A C 1
ATOM 920 O O . SER A 1 118 ? 5.959 -8.383 -18.875 1.00 93.31 118 SER A O 1
ATOM 922 N N . ILE A 1 119 ? 6.115 -6.146 -18.751 1.00 94.31 119 ILE A N 1
ATOM 923 C CA . ILE A 1 119 ? 5.561 -5.981 -17.406 1.00 94.31 119 ILE A CA 1
ATOM 924 C C . ILE A 1 119 ? 4.781 -4.668 -17.339 1.00 94.31 119 ILE A C 1
ATOM 926 O O . ILE A 1 119 ? 5.172 -3.679 -17.962 1.00 94.31 119 ILE A O 1
ATOM 930 N N . GLN A 1 120 ? 3.700 -4.656 -16.565 1.00 95.50 120 GLN A N 1
ATOM 931 C CA . GLN A 1 120 ? 2.958 -3.442 -16.235 1.00 95.50 120 GLN A CA 1
ATOM 932 C C . GLN A 1 120 ? 3.146 -3.117 -14.756 1.00 95.50 120 GLN A C 1
ATOM 934 O O . GLN A 1 120 ? 2.948 -3.977 -13.895 1.00 95.50 120 GLN A O 1
ATOM 939 N N . ILE A 1 121 ? 3.507 -1.874 -14.464 1.00 96.00 121 ILE A N 1
ATOM 940 C CA . ILE A 1 121 ? 3.619 -1.336 -13.114 1.00 96.00 121 ILE A CA 1
ATOM 941 C C . ILE A 1 121 ? 2.535 -0.280 -12.934 1.00 96.00 121 ILE A C 1
ATOM 943 O O . ILE A 1 121 ? 2.494 0.700 -13.673 1.00 96.00 121 ILE A O 1
ATOM 947 N N . VAL A 1 122 ? 1.673 -0.475 -11.944 1.00 96.19 122 VAL A N 1
ATOM 948 C CA . VAL A 1 122 ? 0.750 0.554 -11.466 1.00 96.19 122 VAL A CA 1
ATOM 949 C C . VAL A 1 122 ? 1.380 1.199 -10.247 1.00 96.19 122 VAL A C 1
ATOM 951 O O . VAL A 1 122 ? 1.696 0.509 -9.277 1.00 96.19 122 VAL A O 1
ATOM 954 N N . VAL A 1 123 ? 1.579 2.508 -10.309 1.00 97.06 123 VAL A N 1
ATOM 955 C CA . VAL A 1 123 ? 2.015 3.291 -9.159 1.00 97.06 123 VAL A CA 1
ATOM 956 C C . VAL A 1 123 ? 0.803 3.964 -8.545 1.00 97.06 123 VAL A C 1
ATOM 958 O O . VAL A 1 123 ? 0.083 4.680 -9.241 1.00 97.06 123 VAL A O 1
ATOM 961 N N . ASP A 1 124 ? 0.587 3.690 -7.266 1.00 97.25 124 ASP A N 1
ATOM 962 C CA . ASP A 1 124 ? -0.535 4.190 -6.480 1.00 97.25 124 ASP A CA 1
ATOM 963 C C . ASP A 1 124 ? -0.033 4.538 -5.077 1.00 97.25 124 ASP A C 1
ATOM 965 O O . ASP A 1 124 ? 0.300 3.656 -4.286 1.00 97.25 124 ASP A O 1
ATOM 969 N N . GLN A 1 125 ? 0.103 5.828 -4.786 1.00 97.25 125 GLN A N 1
ATOM 970 C CA . GLN A 1 125 ? 0.584 6.328 -3.497 1.00 97.25 125 GLN A CA 1
ATOM 971 C C . GLN A 1 125 ? -0.559 6.719 -2.556 1.00 97.25 125 GLN A C 1
ATOM 973 O O . GLN A 1 125 ? -0.303 7.229 -1.461 1.00 97.25 125 GLN A O 1
ATOM 978 N N . THR A 1 126 ? -1.811 6.526 -2.975 1.00 97.25 126 THR A N 1
ATOM 979 C CA . THR A 1 126 ? -2.977 6.986 -2.227 1.00 97.25 126 THR A CA 1
ATOM 980 C C . THR A 1 126 ? -3.395 5.921 -1.217 1.00 97.25 126 THR A C 1
ATOM 982 O O . THR A 1 126 ? -3.775 4.825 -1.608 1.00 97.25 126 THR A O 1
ATOM 985 N N . PRO A 1 127 ? -3.337 6.197 0.098 1.00 97.31 127 PRO A N 1
ATOM 986 C CA . PRO A 1 127 ? -3.777 5.233 1.091 1.00 97.31 127 PRO A CA 1
ATOM 987 C C . PRO A 1 127 ? -5.309 5.145 1.170 1.00 97.31 127 PRO A C 1
ATOM 989 O O . PRO A 1 127 ? -5.996 6.144 0.925 1.00 97.31 127 PRO A O 1
ATOM 992 N N . PRO A 1 128 ? -5.855 4.000 1.624 1.00 98.31 128 PRO A N 1
ATOM 993 C CA . PRO A 1 128 ? -7.295 3.824 1.768 1.00 98.31 128 PRO A CA 1
ATOM 994 C C . PRO A 1 128 ? -7.875 4.824 2.769 1.00 98.31 128 PRO A C 1
ATOM 996 O O . PRO A 1 128 ? -7.313 5.040 3.848 1.00 98.31 128 PRO A O 1
ATOM 999 N N . ALA A 1 129 ? -9.046 5.387 2.477 1.00 98.38 129 ALA A N 1
ATOM 1000 C CA . ALA A 1 129 ? -9.770 6.190 3.458 1.00 98.38 129 ALA A CA 1
ATOM 1001 C C . ALA A 1 129 ? -10.506 5.258 4.431 1.00 98.38 129 ALA A C 1
ATOM 1003 O O . ALA A 1 129 ? -11.350 4.471 4.006 1.00 98.38 129 ALA A O 1
ATOM 1004 N N . LEU A 1 130 ? -10.199 5.350 5.728 1.00 98.62 130 LEU A N 1
ATOM 1005 C CA . LEU A 1 130 ? -10.751 4.482 6.773 1.00 98.62 130 LEU A CA 1
ATOM 1006 C C . LEU A 1 130 ? -11.448 5.304 7.864 1.00 98.62 130 LEU A C 1
ATOM 1008 O O . LEU A 1 130 ? -10.835 6.158 8.500 1.00 98.62 130 LEU A O 1
ATOM 1012 N N . GLU A 1 131 ? -12.710 4.976 8.131 1.00 98.44 131 GLU A N 1
ATOM 1013 C CA . GLU A 1 131 ? -13.502 5.511 9.240 1.00 98.44 131 GLU A CA 1
ATOM 1014 C C . GLU A 1 131 ? -13.849 4.377 10.216 1.00 98.44 131 GLU A C 1
ATOM 1016 O O . GLU A 1 131 ? -14.531 3.420 9.843 1.00 98.44 131 GLU A O 1
ATOM 1021 N N . LEU A 1 132 ? -13.410 4.486 11.474 1.00 98.44 132 LEU A N 1
ATOM 1022 C CA . LEU A 1 132 ? -13.856 3.606 12.556 1.00 98.44 132 LEU A CA 1
ATOM 1023 C C . LEU A 1 132 ? -15.153 4.157 13.157 1.00 98.44 132 LEU A C 1
ATOM 1025 O O . LEU A 1 132 ? -15.181 5.271 13.677 1.00 98.44 132 LEU A O 1
ATOM 1029 N N . LEU A 1 133 ? -16.222 3.367 13.103 1.00 98.19 133 LEU A N 1
ATOM 1030 C CA . LEU A 1 133 ? -17.517 3.738 13.667 1.00 98.19 133 LEU A CA 1
ATOM 1031 C C . LEU A 1 133 ? -17.561 3.436 15.177 1.00 98.19 133 LEU A C 1
ATOM 1033 O O . LEU A 1 133 ? -16.762 2.634 15.670 1.00 98.19 133 LEU A O 1
ATOM 1037 N N . PRO A 1 134 ? -18.510 4.030 15.929 1.00 96.44 134 PRO A N 1
ATOM 1038 C CA . PRO A 1 134 ? -18.656 3.759 17.354 1.00 96.44 134 PRO A CA 1
ATOM 1039 C C . PRO A 1 134 ? -18.786 2.262 17.655 1.00 96.44 134 PRO A C 1
ATOM 1041 O O . PRO A 1 134 ? -19.627 1.568 17.077 1.00 96.44 134 PRO A O 1
ATOM 1044 N N . ILE A 1 135 ? -17.965 1.778 18.588 1.00 95.62 135 ILE A N 1
ATOM 1045 C CA . ILE A 1 135 ? -17.990 0.384 19.036 1.00 95.62 135 ILE A CA 1
ATOM 1046 C C . ILE A 1 135 ? -19.285 0.123 19.800 1.00 95.62 135 ILE A C 1
ATOM 1048 O O . ILE A 1 135 ? -19.680 0.911 20.661 1.00 95.62 135 ILE A O 1
ATOM 1052 N N . ARG A 1 136 ? -19.942 -0.998 19.501 1.00 94.69 136 ARG A N 1
ATOM 1053 C CA . ARG A 1 136 ? -21.185 -1.402 20.170 1.00 94.69 136 ARG A CA 1
ATOM 1054 C C . ARG A 1 136 ? -20.937 -2.636 21.020 1.00 94.69 136 ARG A C 1
ATOM 1056 O O . ARG A 1 136 ? -20.561 -3.673 20.483 1.00 94.69 136 ARG A O 1
ATOM 1063 N N . GLN A 1 137 ? -21.177 -2.547 22.320 1.00 91.81 137 GLN A N 1
ATOM 1064 C CA . GLN A 1 137 ? -21.171 -3.716 23.197 1.00 91.81 137 GLN A CA 1
ATOM 1065 C C . GLN A 1 137 ? -22.537 -4.410 23.155 1.00 91.81 137 GLN A C 1
ATOM 1067 O O . GLN A 1 137 ? -23.578 -3.746 23.140 1.00 91.81 137 GLN A O 1
ATOM 1072 N N . GLY A 1 138 ? -22.526 -5.741 23.128 1.00 89.88 138 GLY A N 1
ATOM 1073 C CA . GLY A 1 138 ? -23.719 -6.558 23.289 1.00 89.88 138 GLY A CA 1
ATOM 1074 C C . GLY A 1 138 ? -24.346 -6.388 24.675 1.00 89.88 138 GLY A C 1
ATOM 1075 O O . GLY A 1 138 ? -23.792 -5.755 25.573 1.00 89.88 138 GLY A O 1
ATOM 1076 N N . GLN A 1 139 ? -25.551 -6.922 24.840 1.00 87.25 139 GLN A N 1
ATOM 1077 C CA . GLN A 1 139 ? -26.360 -6.776 26.052 1.00 87.25 139 GLN A CA 1
ATOM 1078 C C . GLN A 1 139 ? -26.793 -8.157 26.554 1.00 87.25 139 GLN A C 1
ATOM 1080 O O . GLN A 1 139 ? -26.831 -9.121 25.791 1.00 87.25 139 GLN A O 1
ATOM 1085 N N . GLY A 1 140 ? -27.151 -8.261 27.836 1.00 86.12 140 GLY A N 1
ATOM 1086 C CA . GLY A 1 140 ? -27.672 -9.502 28.417 1.00 86.12 140 GLY A CA 1
ATOM 1087 C C . GLY A 1 140 ? -26.687 -10.673 28.330 1.00 86.12 140 GLY A C 1
ATOM 1088 O O . GLY A 1 140 ? -25.666 -10.687 29.015 1.00 86.12 140 GLY A O 1
ATOM 1089 N N . THR A 1 141 ? -27.008 -11.686 27.522 1.00 84.69 141 THR A N 1
ATOM 1090 C CA . THR A 1 141 ? -26.141 -12.859 27.316 1.00 84.69 141 THR A CA 1
ATOM 1091 C C . THR A 1 141 ? -24.889 -12.543 26.503 1.00 84.69 141 THR A C 1
ATOM 1093 O O . THR A 1 141 ? -23.886 -13.229 26.681 1.00 84.69 141 THR A O 1
ATOM 1096 N N . ASP A 1 142 ? -24.916 -11.473 25.704 1.00 87.38 142 ASP A N 1
ATOM 1097 C CA . ASP A 1 142 ? -23.848 -11.103 24.767 1.00 87.38 142 ASP A CA 1
ATOM 1098 C C . ASP A 1 142 ? -22.987 -9.944 25.298 1.00 87.38 142 ASP A C 1
ATOM 1100 O O . ASP A 1 142 ? -22.324 -9.246 24.536 1.00 87.38 142 ASP A O 1
ATOM 1104 N N . LEU A 1 143 ? -22.981 -9.707 26.617 1.00 86.81 143 LEU A N 1
ATOM 1105 C CA . LEU A 1 143 ? -22.180 -8.646 27.255 1.00 86.81 143 LEU A CA 1
ATOM 1106 C C . LEU A 1 143 ? -20.673 -8.756 26.964 1.00 86.81 143 LEU A C 1
ATOM 1108 O O . LEU A 1 143 ? -19.960 -7.757 27.054 1.00 86.81 143 LEU A O 1
ATOM 1112 N N . ASN A 1 144 ? -20.188 -9.950 26.614 1.00 88.56 144 ASN A N 1
ATOM 1113 C CA . ASN A 1 144 ? -18.803 -10.188 26.209 1.00 88.56 144 ASN A CA 1
ATOM 1114 C C . ASN A 1 144 ? -18.550 -9.995 24.711 1.00 88.56 144 ASN A C 1
ATOM 1116 O O . ASN A 1 144 ? -17.412 -10.136 24.272 1.00 88.56 144 ASN A O 1
ATOM 1120 N N . GLN A 1 145 ? -19.573 -9.703 23.915 1.00 92.81 145 GLN A N 1
ATOM 1121 C CA . GLN A 1 145 ? -19.429 -9.461 22.492 1.00 92.81 145 GLN A CA 1
ATOM 1122 C C . GLN A 1 145 ? -19.319 -7.960 22.238 1.00 92.81 145 GLN A C 1
ATOM 1124 O O . GLN A 1 145 ? -20.172 -7.180 22.658 1.00 92.81 145 GLN A O 1
ATOM 1129 N N . ILE A 1 146 ? -18.291 -7.548 21.503 1.00 95.06 146 ILE A N 1
ATOM 1130 C CA . ILE A 1 146 ? -18.203 -6.196 20.957 1.00 95.06 146 ILE A CA 1
ATOM 1131 C C . ILE A 1 146 ? -18.306 -6.249 19.438 1.00 95.06 146 ILE A C 1
ATOM 1133 O O . ILE A 1 146 ? -17.694 -7.087 18.778 1.00 95.06 146 ILE A O 1
ATOM 1137 N N . THR A 1 147 ? -19.089 -5.343 18.873 1.00 97.31 147 THR A N 1
ATOM 1138 C CA . THR A 1 147 ? -19.218 -5.158 17.432 1.00 97.31 147 THR A CA 1
ATOM 1139 C C . THR A 1 147 ? -18.371 -3.966 17.023 1.00 97.31 147 THR A C 1
ATOM 1141 O O . THR A 1 147 ? -18.628 -2.827 17.419 1.00 97.31 147 THR A O 1
ATOM 1144 N N . ILE A 1 148 ? -17.357 -4.255 16.221 1.00 98.25 148 ILE A N 1
ATOM 1145 C CA . ILE A 1 148 ? -16.437 -3.298 15.620 1.00 98.25 148 ILE A CA 1
ATOM 1146 C C . ILE A 1 148 ? -16.961 -3.051 14.208 1.00 98.25 148 ILE A C 1
ATOM 1148 O O . ILE A 1 148 ? -17.197 -4.007 13.468 1.00 98.25 148 ILE A O 1
ATOM 1152 N N . GLN A 1 149 ? -17.213 -1.798 13.841 1.00 98.50 149 GLN A N 1
ATOM 1153 C CA . GLN A 1 149 ? -17.736 -1.434 12.521 1.00 98.50 149 GLN A CA 1
ATOM 1154 C C . GLN A 1 149 ? -16.850 -0.359 11.904 1.00 98.50 149 GLN A C 1
ATOM 1156 O O . GLN A 1 149 ? -16.356 0.513 12.612 1.00 98.50 149 GLN A O 1
ATOM 1161 N N . TRP A 1 150 ? -16.660 -0.405 10.594 1.00 98.56 150 TRP A N 1
ATOM 1162 C CA . TRP A 1 150 ? -15.842 0.565 9.873 1.00 98.56 150 TRP A CA 1
ATOM 1163 C C . TRP A 1 150 ? -16.391 0.802 8.470 1.00 98.56 150 TRP A C 1
ATOM 1165 O O . TRP A 1 150 ? -17.215 0.036 7.967 1.00 98.56 150 TRP A O 1
ATOM 1175 N N . LYS A 1 151 ? -15.911 1.868 7.833 1.00 98.50 151 LYS A N 1
ATOM 1176 C CA . LYS A 1 151 ? -16.096 2.131 6.405 1.00 98.50 151 LYS A CA 1
ATOM 1177 C C . LYS A 1 151 ? -14.736 2.336 5.759 1.00 98.50 151 LYS A C 1
ATOM 1179 O O . LYS A 1 151 ? -13.907 3.060 6.308 1.00 98.50 151 LYS A O 1
ATOM 1184 N N . ILE A 1 152 ? -14.529 1.702 4.611 1.00 98.38 152 ILE A N 1
ATOM 1185 C CA . ILE A 1 152 ? -13.332 1.863 3.787 1.00 98.38 152 ILE A CA 1
ATOM 1186 C C . ILE A 1 152 ? -13.764 2.349 2.406 1.00 98.38 152 ILE A C 1
ATOM 1188 O O . ILE A 1 152 ? -14.704 1.807 1.826 1.00 98.38 152 ILE A O 1
ATOM 1192 N N . THR A 1 153 ? -13.069 3.359 1.891 1.00 97.88 153 THR A N 1
ATOM 1193 C CA . THR A 1 153 ? -13.154 3.780 0.488 1.00 97.88 153 THR A CA 1
ATOM 1194 C C . THR A 1 153 ? -11.780 3.588 -0.136 1.00 97.88 153 THR A C 1
ATOM 1196 O O . THR A 1 153 ? -10.811 4.188 0.328 1.00 97.88 153 THR A O 1
ATOM 1199 N N . GLU A 1 154 ? -11.708 2.728 -1.149 1.00 95.62 154 GLU A N 1
ATOM 1200 C CA . GLU A 1 154 ? -10.467 2.313 -1.805 1.00 95.62 154 GLU A CA 1
ATOM 1201 C C . GLU A 1 154 ? -10.767 1.863 -3.246 1.00 95.62 154 GLU A C 1
ATOM 1203 O O . GLU A 1 154 ? -11.735 1.134 -3.474 1.00 95.62 154 GLU A O 1
ATOM 1208 N N . GLU A 1 155 ? -9.951 2.288 -4.212 1.00 93.56 155 GLU A N 1
ATOM 1209 C CA . GLU A 1 155 ? -10.096 1.936 -5.632 1.00 93.56 155 GLU A CA 1
ATOM 1210 C C . GLU A 1 155 ? -9.440 0.590 -5.971 1.00 93.56 155 GLU A C 1
ATOM 1212 O O . GLU A 1 155 ? -9.936 -0.154 -6.822 1.00 93.56 155 GLU A O 1
ATOM 1217 N N . ARG A 1 156 ? -8.330 0.255 -5.304 1.00 93.50 156 ARG A N 1
ATOM 1218 C CA . ARG A 1 156 ? -7.530 -0.956 -5.531 1.00 93.50 156 ARG A CA 1
ATOM 1219 C C . ARG A 1 156 ? -7.288 -1.713 -4.220 1.00 93.50 156 ARG A C 1
ATOM 1221 O O . ARG A 1 156 ? -6.141 -1.861 -3.796 1.00 93.50 156 ARG A O 1
ATOM 1228 N N . PRO A 1 157 ? -8.333 -2.250 -3.565 1.00 94.19 157 PRO A N 1
ATOM 1229 C CA . PRO A 1 157 ? -8.169 -2.917 -2.278 1.00 94.19 157 PRO A CA 1
ATOM 1230 C C . PRO A 1 157 ? -7.298 -4.171 -2.403 1.00 94.19 157 PRO A C 1
ATOM 1232 O O . PRO A 1 157 ? -7.348 -4.893 -3.403 1.00 94.19 157 PRO A O 1
ATOM 1235 N N . ALA A 1 158 ? -6.525 -4.478 -1.358 1.00 95.75 158 ALA A N 1
ATOM 1236 C CA . ALA A 1 158 ? -5.888 -5.788 -1.257 1.00 95.75 158 ALA A CA 1
ATOM 1237 C C . ALA A 1 158 ? -6.946 -6.902 -1.172 1.00 95.75 158 ALA A C 1
ATOM 1239 O O . ALA A 1 158 ? -8.045 -6.679 -0.674 1.00 95.75 158 ALA A O 1
ATOM 1240 N N . ASP A 1 159 ? -6.577 -8.136 -1.538 1.00 94.62 159 ASP A N 1
ATOM 1241 C CA . ASP A 1 159 ? -7.444 -9.328 -1.406 1.00 94.62 159 ASP A CA 1
ATOM 1242 C C . ASP A 1 159 ? -8.002 -9.503 0.022 1.00 94.62 159 ASP A C 1
ATOM 1244 O O . ASP A 1 159 ? -9.164 -9.841 0.243 1.00 94.62 159 ASP A O 1
ATOM 1248 N N . LYS A 1 160 ? -7.164 -9.208 1.021 1.00 97.31 160 LYS A N 1
ATOM 1249 C CA . LYS A 1 160 ? -7.532 -9.164 2.441 1.00 97.31 160 LYS A CA 1
ATOM 1250 C C . LYS A 1 160 ? -7.083 -7.822 3.016 1.00 97.31 160 LYS A C 1
ATOM 1252 O O . LYS A 1 160 ? -5.923 -7.733 3.456 1.00 97.31 160 LYS A O 1
ATOM 1257 N N . PRO A 1 161 ? -7.933 -6.780 2.941 1.00 97.69 161 PRO A N 1
ATOM 1258 C CA . PRO A 1 161 ? -7.518 -5.409 3.193 1.00 97.69 161 PRO A CA 1
ATOM 1259 C C . PRO A 1 161 ? -7.679 -4.978 4.648 1.00 97.69 161 PRO A C 1
ATOM 1261 O O . PRO A 1 161 ? -7.154 -3.931 4.990 1.00 97.69 161 PRO A O 1
ATOM 1264 N N . VAL A 1 162 ? -8.355 -5.747 5.511 1.00 98.56 162 VAL A N 1
ATOM 1265 C CA . VAL A 1 162 ? -8.656 -5.320 6.889 1.00 98.56 162 VAL A CA 1
ATOM 1266 C C . VAL A 1 162 ? -7.948 -6.193 7.912 1.00 98.56 162 VAL A C 1
ATOM 1268 O O . VAL A 1 162 ? -7.986 -7.414 7.804 1.00 98.56 162 VAL A O 1
ATOM 1271 N N . SER A 1 163 ? -7.362 -5.587 8.938 1.00 98.44 163 SER A N 1
ATOM 1272 C CA . SER A 1 163 ? -6.905 -6.264 10.153 1.00 98.44 163 SER A CA 1
ATOM 1273 C C . SER A 1 163 ? -7.362 -5.477 11.381 1.00 98.44 163 SER A C 1
ATOM 1275 O O . SER A 1 163 ? -7.556 -4.263 11.311 1.00 98.44 163 SER A O 1
ATOM 1277 N N . ILE A 1 164 ? -7.576 -6.162 12.501 1.00 98.44 164 ILE A N 1
ATOM 1278 C CA . ILE A 1 164 ? -8.160 -5.566 13.709 1.00 98.44 164 ILE A CA 1
ATOM 1279 C C . ILE A 1 164 ? -7.300 -5.944 14.903 1.00 98.44 164 ILE A C 1
ATOM 1281 O O . ILE A 1 164 ? -6.953 -7.115 15.068 1.00 98.44 164 ILE A O 1
ATOM 1285 N N . TYR A 1 165 ? -7.000 -4.961 15.741 1.00 98.00 165 TYR A N 1
ATOM 1286 C CA . TYR A 1 165 ? -6.135 -5.089 16.903 1.00 98.00 165 TYR A CA 1
ATOM 1287 C C . TYR A 1 165 ? -6.797 -4.498 18.141 1.00 98.00 165 TYR A C 1
ATOM 1289 O O . TYR A 1 165 ? -7.656 -3.619 18.040 1.00 98.00 165 TYR A O 1
ATOM 1297 N N . TYR A 1 166 ? -6.342 -4.949 19.304 1.00 96.88 166 TYR A N 1
ATOM 1298 C CA . TYR A 1 166 ? -6.632 -4.325 20.585 1.00 96.88 166 TYR A CA 1
ATOM 1299 C C . TYR A 1 166 ? -5.351 -4.046 21.364 1.00 96.88 166 TYR A C 1
ATOM 1301 O O . TYR A 1 166 ? -4.313 -4.646 21.093 1.00 96.88 166 TYR A O 1
ATOM 1309 N N . ALA A 1 167 ? -5.419 -3.138 22.329 1.00 96.50 167 ALA A N 1
ATOM 1310 C CA . ALA A 1 167 ? -4.316 -2.868 23.240 1.00 96.50 167 ALA A CA 1
ATOM 1311 C C . ALA A 1 167 ? -4.827 -2.475 24.634 1.00 96.50 167 ALA A C 1
ATOM 1313 O O . ALA A 1 167 ? -5.859 -1.809 24.733 1.00 96.50 167 ALA A O 1
ATOM 1314 N N . PRO A 1 168 ? -4.105 -2.816 25.718 1.00 94.12 168 PRO A N 1
ATOM 1315 C CA . PRO A 1 168 ? -4.450 -2.388 27.078 1.00 94.12 168 PRO A CA 1
ATOM 1316 C C . PRO A 1 168 ? -4.159 -0.900 27.329 1.00 94.12 168 PRO A C 1
ATOM 1318 O O . PRO A 1 168 ? -4.542 -0.365 28.363 1.00 94.12 168 PRO A O 1
ATOM 1321 N N . SER A 1 169 ? -3.453 -0.236 26.410 1.00 94.56 169 SER A N 1
ATOM 1322 C CA . SER A 1 169 ? -3.165 1.197 26.434 1.00 94.56 169 SER A CA 1
ATOM 1323 C C . SER A 1 169 ? -3.224 1.756 25.006 1.00 94.56 169 SER A C 1
ATOM 1325 O O . SER A 1 169 ? -3.003 0.996 24.059 1.00 94.56 169 SER A O 1
ATOM 1327 N N . PRO A 1 170 ? -3.444 3.068 24.810 1.00 94.31 170 PRO A N 1
ATOM 1328 C CA . PRO A 1 170 ? -3.448 3.658 23.470 1.00 94.31 170 PRO A CA 1
ATOM 1329 C C . PRO A 1 170 ? -2.075 3.576 22.778 1.00 94.31 170 PRO A C 1
ATOM 1331 O O . PRO A 1 170 ? -1.983 3.660 21.557 1.00 94.31 170 PRO A O 1
ATOM 1334 N N . GLN A 1 171 ? -0.989 3.378 23.533 1.00 94.75 171 GLN A N 1
ATOM 1335 C CA . GLN A 1 171 ? 0.364 3.217 22.992 1.00 94.75 171 GLN A CA 1
ATOM 1336 C C . GLN A 1 171 ? 0.712 1.757 22.656 1.00 94.75 171 GLN A C 1
ATOM 1338 O O . GLN A 1 171 ? 1.752 1.507 22.047 1.00 94.75 171 GLN A O 1
ATOM 1343 N N . GLY A 1 172 ? -0.143 0.793 23.011 1.00 94.12 172 GLY A N 1
ATOM 1344 C CA . GLY A 1 172 ? 0.125 -0.633 22.841 1.00 94.12 172 GLY A CA 1
ATOM 1345 C C . GLY A 1 172 ? 0.576 -1.350 24.130 1.00 94.12 172 GLY A C 1
ATOM 1346 O O . GLY A 1 172 ? 0.372 -0.829 25.231 1.00 94.12 172 GLY A O 1
ATOM 1347 N N . PRO A 1 173 ? 1.177 -2.550 24.018 1.00 96.12 173 PRO A N 1
ATOM 1348 C CA . PRO A 1 173 ? 1.397 -3.282 22.769 1.00 96.12 173 PRO A CA 1
ATOM 1349 C C . PRO A 1 173 ? 0.068 -3.647 22.093 1.00 96.12 173 PRO A C 1
ATOM 1351 O O . PRO A 1 173 ? -0.922 -3.922 22.765 1.00 96.12 173 PRO A O 1
ATOM 1354 N N . TRP A 1 174 ? 0.045 -3.595 20.760 1.00 96.81 174 TRP A N 1
ATOM 1355 C CA . TRP A 1 174 ? -1.135 -3.934 19.965 1.00 96.81 174 TRP A CA 1
ATOM 1356 C C . TRP A 1 174 ? -1.132 -5.419 19.621 1.00 96.81 174 TRP A C 1
ATOM 1358 O O . TRP A 1 174 ? -0.207 -5.911 18.975 1.00 96.81 174 TRP A O 1
ATOM 1368 N N . GLU A 1 175 ? -2.188 -6.116 20.017 1.00 95.75 175 GLU A N 1
ATOM 1369 C CA . GLU A 1 175 ? -2.391 -7.538 19.776 1.00 95.75 175 GLU A CA 1
ATOM 1370 C C . GLU A 1 175 ? -3.498 -7.762 18.741 1.00 95.75 175 GLU A C 1
ATOM 1372 O O . GLU A 1 175 ? -4.498 -7.039 18.736 1.00 95.75 175 GLU A O 1
ATOM 1377 N N . PRO A 1 176 ? -3.355 -8.746 17.838 1.00 96.00 176 PRO A N 1
ATOM 1378 C CA . PRO A 1 176 ? -4.364 -9.001 16.821 1.00 96.00 176 PRO A CA 1
ATOM 1379 C C . PRO A 1 176 ? -5.640 -9.581 17.446 1.00 96.00 176 PRO A C 1
ATOM 1381 O O . PRO A 1 176 ? -5.615 -10.637 18.072 1.00 96.00 176 PRO A O 1
ATOM 1384 N N . ILE A 1 177 ? -6.778 -8.931 17.195 1.00 95.62 177 ILE A N 1
ATOM 1385 C CA . ILE A 1 177 ? -8.110 -9.540 17.348 1.00 95.62 177 ILE A CA 1
ATOM 1386 C C . ILE A 1 177 ? -8.356 -10.515 16.188 1.00 95.62 177 ILE A C 1
ATOM 1388 O O . ILE A 1 177 ? -8.959 -11.575 16.352 1.00 95.62 177 ILE A O 1
ATOM 1392 N N . SER A 1 178 ? -7.911 -10.132 14.990 1.00 94.31 178 SER A N 1
ATOM 1393 C CA . SER A 1 178 ? -8.035 -10.923 13.768 1.00 94.31 178 SER A CA 1
ATOM 1394 C C . SER A 1 178 ? -6.790 -10.756 12.901 1.00 94.31 178 SER A C 1
ATOM 1396 O O . SER A 1 178 ? -6.097 -9.746 12.995 1.00 94.31 178 SER A O 1
ATOM 1398 N N . GLY A 1 179 ? -6.506 -11.743 12.049 1.00 94.25 179 GLY A N 1
ATOM 1399 C CA . GLY A 1 179 ? -5.560 -11.559 10.948 1.00 94.25 179 GLY A CA 1
ATOM 1400 C C . GLY A 1 179 ? -6.184 -10.778 9.787 1.00 94.25 179 GLY A C 1
ATOM 1401 O O . GLY A 1 179 ? -7.375 -10.463 9.802 1.00 94.25 179 GLY A O 1
ATOM 1402 N N . TRP A 1 180 ? -5.392 -10.535 8.739 1.00 97.56 180 TRP A N 1
ATOM 1403 C CA . TRP A 1 180 ? -5.881 -9.913 7.507 1.00 97.56 180 TRP A CA 1
ATOM 1404 C C . TRP A 1 180 ? -7.076 -10.681 6.927 1.00 97.56 180 TRP A C 1
ATOM 1406 O O . TRP A 1 180 ? -6.984 -11.883 6.661 1.00 97.56 180 TRP A O 1
ATOM 1416 N N . ARG A 1 181 ? -8.182 -9.975 6.697 1.00 97.50 181 ARG A N 1
ATOM 1417 C CA . ARG A 1 181 ? -9.464 -10.519 6.237 1.00 97.50 181 ARG A CA 1
ATOM 1418 C C . ARG A 1 181 ? -10.115 -9.630 5.181 1.00 97.50 181 ARG A C 1
ATOM 1420 O O . ARG A 1 181 ? -9.707 -8.486 4.993 1.00 97.50 181 ARG A O 1
ATOM 1427 N N . ALA A 1 182 ? -11.114 -1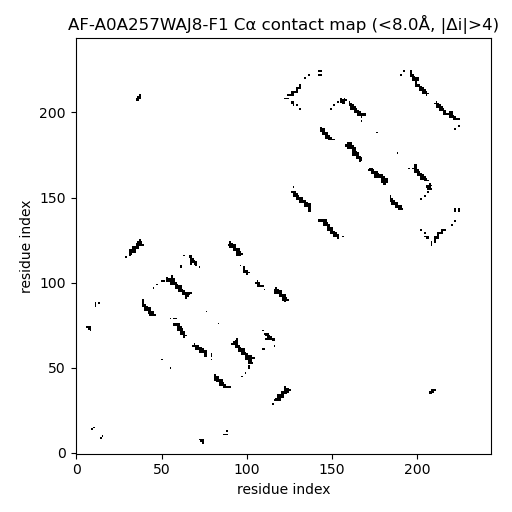0.189 4.499 1.00 97.44 182 ALA A N 1
ATOM 1428 C CA . ALA A 1 182 ? -11.963 -9.458 3.566 1.00 97.44 182 ALA A CA 1
ATOM 1429 C C . ALA A 1 182 ? -12.707 -8.323 4.284 1.00 97.44 182 ALA A C 1
ATOM 1431 O O . ALA A 1 182 ? -13.097 -8.465 5.452 1.00 97.44 182 ALA A O 1
ATOM 1432 N N . ASP A 1 183 ? -12.925 -7.220 3.572 1.00 97.44 183 ASP A N 1
ATOM 1433 C CA . ASP A 1 183 ? -13.751 -6.141 4.089 1.00 97.44 183 ASP A CA 1
ATOM 1434 C C . ASP A 1 183 ? -15.222 -6.574 4.123 1.00 97.44 183 ASP A C 1
ATOM 1436 O O . ASP A 1 183 ? -15.812 -6.958 3.118 1.00 97.44 183 ASP A O 1
ATOM 1440 N N . THR A 1 184 ? -15.798 -6.545 5.319 1.00 97.50 184 THR A N 1
ATOM 1441 C CA . THR A 1 184 ? -17.209 -6.866 5.581 1.00 97.50 184 THR A CA 1
ATOM 1442 C C . THR A 1 184 ? -17.918 -5.707 6.285 1.00 97.50 184 THR A C 1
ATOM 1444 O O . THR A 1 184 ? -19.061 -5.857 6.706 1.00 97.50 184 THR A O 1
ATOM 1447 N N . GLY A 1 185 ? -17.232 -4.571 6.477 1.00 97.62 185 GLY A N 1
ATOM 1448 C CA . GLY A 1 185 ? -17.709 -3.404 7.228 1.00 97.62 185 GLY A CA 1
ATOM 1449 C C . GLY A 1 185 ? -17.921 -3.631 8.729 1.00 97.62 185 GLY A C 1
ATOM 1450 O O . GLY A 1 185 ? -18.228 -2.690 9.464 1.00 97.62 185 GLY A O 1
ATOM 1451 N N . SER A 1 186 ? -17.787 -4.868 9.217 1.00 98.00 186 SER A N 1
ATOM 1452 C CA . SER A 1 186 ? -17.953 -5.196 10.626 1.00 98.00 186 SER A CA 1
ATOM 1453 C C . SER A 1 186 ? -17.242 -6.486 11.044 1.00 98.00 186 SER A C 1
ATOM 1455 O O . SER A 1 186 ? -16.973 -7.392 10.249 1.00 98.00 186 SER A O 1
ATOM 1457 N N . TYR A 1 187 ? -16.931 -6.571 12.333 1.00 97.94 187 TYR A N 1
ATOM 1458 C CA . TYR A 1 187 ? -16.466 -7.766 13.009 1.00 97.94 187 TYR A CA 1
ATOM 1459 C C . TYR A 1 187 ? -17.051 -7.822 14.414 1.00 97.94 187 TYR A C 1
ATOM 1461 O O . TYR A 1 187 ? -16.982 -6.843 15.157 1.00 97.94 187 TYR A O 1
ATOM 1469 N N . ALA A 1 188 ? -17.592 -8.977 14.786 1.00 96.19 188 ALA A N 1
ATOM 1470 C CA . ALA A 1 188 ? -18.039 -9.218 16.144 1.00 96.19 188 ALA A CA 1
ATOM 1471 C C . ALA A 1 188 ? -16.977 -10.033 16.887 1.00 96.19 188 ALA A C 1
ATOM 1473 O O . ALA A 1 188 ? -16.683 -11.169 16.516 1.00 96.19 188 ALA A O 1
ATOM 1474 N N . TRP A 1 189 ? -16.389 -9.437 17.920 1.00 95.06 189 TRP A N 1
ATOM 1475 C CA . TRP A 1 189 ? -15.358 -10.055 18.739 1.00 95.06 189 TRP A CA 1
ATOM 1476 C C . TRP A 1 189 ? -15.935 -10.477 20.089 1.00 95.06 189 TRP A C 1
ATOM 1478 O O . TRP A 1 189 ? -16.495 -9.655 20.810 1.00 95.06 189 TRP A O 1
ATOM 1488 N N . SER A 1 190 ? -15.783 -11.754 20.434 1.00 92.88 190 SER A N 1
ATOM 1489 C CA . SER A 1 190 ? -16.078 -12.268 21.773 1.00 92.88 190 SER A CA 1
ATOM 1490 C C . SER A 1 190 ? -14.845 -12.114 22.660 1.00 92.88 190 SER A C 1
ATOM 1492 O O . SER A 1 190 ? -13.860 -12.836 22.501 1.00 92.88 190 SER A O 1
ATOM 1494 N N . VAL A 1 191 ? -14.907 -11.165 23.588 1.00 89.69 191 VAL A N 1
ATOM 1495 C CA . VAL A 1 191 ? -13.852 -10.869 24.558 1.00 89.69 191 VAL A CA 1
ATOM 1496 C C . VAL A 1 191 ? -13.742 -12.040 25.538 1.00 89.69 191 VAL A C 1
ATOM 1498 O O . VAL A 1 191 ? -14.731 -12.468 26.142 1.00 89.69 191 VAL A O 1
ATOM 1501 N N . GLY A 1 192 ? -12.540 -12.605 25.651 1.00 83.25 192 GLY A N 1
ATOM 1502 C CA . GLY A 1 192 ? -12.263 -13.753 26.513 1.00 83.25 192 GLY A CA 1
ATOM 1503 C C . GLY A 1 192 ? -11.972 -13.347 27.959 1.00 83.25 192 GLY A C 1
ATOM 1504 O O . GLY A 1 192 ? -11.636 -12.203 28.242 1.00 83.25 192 GLY A O 1
ATOM 1505 N N . LEU A 1 193 ? -12.018 -14.315 28.881 1.00 71.88 193 LEU A N 1
ATOM 1506 C CA . LEU A 1 193 ? -11.758 -14.103 30.318 1.00 71.88 193 LEU A CA 1
ATOM 1507 C C . LEU A 1 193 ? -10.315 -13.662 30.655 1.00 71.88 193 LEU A C 1
ATOM 1509 O O . LEU A 1 193 ? -10.046 -13.302 31.795 1.00 71.88 193 LEU A O 1
ATOM 1513 N N . GLY A 1 194 ? -9.390 -13.705 29.690 1.00 73.38 194 GLY A N 1
ATOM 1514 C CA . GLY A 1 194 ? -8.009 -13.222 29.831 1.00 73.38 194 GLY A CA 1
ATOM 1515 C C . GLY A 1 194 ? -7.752 -11.850 29.201 1.00 73.38 194 GLY A C 1
ATOM 1516 O O . GLY A 1 194 ? -6.627 -11.361 29.265 1.00 73.38 194 GLY A O 1
ATOM 1517 N N . SER A 1 195 ? -8.758 -11.239 28.571 1.00 79.94 195 SER A N 1
ATOM 1518 C CA . SER A 1 195 ? -8.623 -9.907 27.989 1.00 79.94 195 SER A CA 1
ATOM 1519 C C . SER A 1 195 ? -8.686 -8.828 29.079 1.00 79.94 195 SER A C 1
ATOM 1521 O O . SER A 1 195 ? -9.363 -9.015 30.093 1.00 79.94 195 SER A O 1
ATOM 1523 N N . PRO A 1 196 ? -8.014 -7.680 28.887 1.00 82.19 196 PRO A N 1
ATOM 1524 C CA . PRO A 1 196 ? -8.146 -6.541 29.787 1.00 82.19 196 PRO A CA 1
ATOM 1525 C C . PRO A 1 196 ? -9.613 -6.117 29.941 1.00 82.19 196 PRO A C 1
ATOM 1527 O O . PRO A 1 196 ? -10.358 -6.111 28.965 1.00 82.19 196 PRO A O 1
ATOM 1530 N N . ALA A 1 197 ? -10.014 -5.683 31.140 1.00 84.38 197 ALA A N 1
ATOM 1531 C CA . ALA A 1 197 ? -11.344 -5.098 31.364 1.00 84.38 197 ALA A CA 1
ATOM 1532 C C . ALA A 1 197 ? -11.545 -3.779 30.594 1.00 84.38 197 ALA A C 1
ATOM 1534 O O . ALA A 1 197 ? -12.670 -3.336 30.370 1.00 84.38 197 ALA A O 1
ATOM 1535 N N . GLN A 1 198 ? -10.438 -3.147 30.199 1.00 91.44 198 GLN A N 1
ATOM 1536 C CA . GLN A 1 198 ? -10.398 -1.893 29.474 1.00 91.44 198 GLN A CA 1
ATOM 1537 C C . GLN A 1 198 ? -9.340 -1.966 28.372 1.00 91.44 198 GLN A C 1
ATOM 1539 O O . GLN A 1 198 ? -8.195 -2.326 28.643 1.00 91.44 198 GLN A O 1
ATOM 1544 N N . PHE A 1 199 ? -9.710 -1.628 27.139 1.00 94.88 199 PHE A N 1
ATOM 1545 C CA . PHE A 1 199 ? -8.805 -1.698 25.993 1.00 94.88 199 PHE A CA 1
ATOM 1546 C C . PHE A 1 199 ? -9.181 -0.702 24.894 1.00 94.88 199 PHE A C 1
ATOM 1548 O O . PHE A 1 199 ? -10.297 -0.197 24.825 1.00 94.88 199 PHE A O 1
ATOM 1555 N N . TRP A 1 200 ? -8.236 -0.440 24.002 1.00 97.31 200 TRP A N 1
ATOM 1556 C CA . TRP A 1 200 ? -8.421 0.330 22.778 1.00 97.31 200 TRP A CA 1
ATOM 1557 C C . TRP A 1 200 ? -8.534 -0.622 21.599 1.00 97.31 200 TRP A C 1
ATOM 1559 O O . TRP A 1 200 ? -7.958 -1.707 21.635 1.00 97.31 200 TRP A O 1
ATOM 1569 N N . VAL A 1 201 ? -9.260 -0.223 20.557 1.00 97.69 201 VAL A N 1
ATOM 1570 C CA . VAL A 1 201 ? -9.369 -0.983 19.305 1.00 97.69 201 VAL A CA 1
ATOM 1571 C C . VAL A 1 201 ? -8.779 -0.165 18.168 1.00 97.69 201 VAL A C 1
ATOM 1573 O O . VAL A 1 201 ? -9.038 1.032 18.062 1.00 97.69 201 VAL A O 1
ATOM 1576 N N . ARG A 1 202 ? -8.022 -0.839 17.301 1.00 98.38 202 ARG A N 1
ATOM 1577 C CA . ARG A 1 202 ? -7.485 -0.308 16.047 1.00 98.38 202 ARG A CA 1
ATOM 1578 C C . ARG A 1 202 ? -7.992 -1.156 14.895 1.00 98.38 202 ARG A C 1
ATOM 1580 O O . ARG A 1 202 ? -7.852 -2.378 14.915 1.00 98.38 202 ARG A O 1
ATOM 1587 N N . VAL A 1 203 ? -8.509 -0.506 13.864 1.00 98.62 203 VAL A N 1
ATOM 1588 C CA . VAL A 1 203 ? -8.705 -1.114 12.547 1.00 98.62 203 VAL A CA 1
ATOM 1589 C C . VAL A 1 203 ? -7.595 -0.609 11.636 1.00 98.62 203 VAL A C 1
ATOM 1591 O O . VAL A 1 203 ? -7.254 0.572 11.657 1.00 98.62 203 VAL A O 1
ATOM 1594 N N . VAL A 1 204 ? -7.011 -1.515 10.861 1.00 98.62 204 VAL A N 1
ATOM 1595 C CA . VAL A 1 204 ? -5.982 -1.220 9.866 1.00 98.62 204 VAL A CA 1
ATOM 1596 C C . VAL A 1 204 ? -6.516 -1.642 8.505 1.00 98.62 204 VAL A C 1
ATOM 1598 O O . VAL A 1 204 ? -6.928 -2.790 8.337 1.00 98.62 204 VAL A O 1
ATOM 1601 N N . ALA A 1 205 ? -6.501 -0.717 7.551 1.00 98.50 205 ALA A N 1
ATOM 1602 C CA . ALA A 1 205 ? -6.861 -0.945 6.160 1.00 98.50 205 ALA A CA 1
ATOM 1603 C C . ALA A 1 205 ? -5.610 -0.869 5.280 1.00 98.50 205 ALA A C 1
ATOM 1605 O O . ALA A 1 205 ? -4.733 -0.044 5.538 1.00 98.50 205 ALA A O 1
ATOM 1606 N N . ARG A 1 206 ? -5.535 -1.702 4.240 1.00 98.06 206 ARG A N 1
ATOM 1607 C CA . ARG A 1 206 ? -4.485 -1.635 3.219 1.00 98.06 206 ARG A CA 1
ATOM 1608 C C . ARG A 1 206 ? -5.031 -1.819 1.810 1.00 98.06 206 ARG A C 1
ATOM 1610 O O . ARG A 1 206 ? -5.987 -2.572 1.605 1.00 98.06 206 ARG A O 1
ATOM 1617 N N . ASP A 1 207 ? -4.358 -1.213 0.852 1.00 97.88 207 ASP A N 1
ATOM 1618 C CA . ASP A 1 207 ? -4.615 -1.413 -0.569 1.00 97.88 207 ASP A CA 1
ATOM 1619 C C . ASP A 1 207 ? -3.683 -2.486 -1.174 1.00 97.88 207 ASP A C 1
ATOM 1621 O O . ASP A 1 207 ? -2.865 -3.113 -0.487 1.00 97.88 207 ASP A O 1
ATOM 1625 N N . ALA A 1 208 ? -3.814 -2.719 -2.479 1.00 96.38 208 ALA A N 1
ATOM 1626 C CA . ALA A 1 208 ? -2.983 -3.655 -3.226 1.00 96.38 208 ALA A CA 1
ATOM 1627 C C . ALA A 1 208 ? -1.562 -3.129 -3.523 1.00 96.38 208 ALA A C 1
ATOM 1629 O O . ALA A 1 208 ? -0.683 -3.934 -3.847 1.00 96.38 208 ALA A O 1
ATOM 1630 N N . ALA A 1 209 ? -1.326 -1.818 -3.405 1.00 95.75 209 ALA A N 1
ATOM 1631 C CA . ALA A 1 209 ? -0.018 -1.176 -3.553 1.00 95.75 209 ALA A CA 1
ATOM 1632 C C . ALA A 1 209 ? 0.849 -1.301 -2.287 1.00 95.75 209 ALA A C 1
ATOM 1634 O O . ALA A 1 209 ? 2.074 -1.174 -2.352 1.00 95.75 209 ALA A O 1
ATOM 1635 N N . GLY A 1 210 ? 0.219 -1.594 -1.147 1.00 95.50 210 GLY A N 1
ATOM 1636 C CA . GLY A 1 210 ? 0.837 -1.660 0.170 1.00 95.50 210 GLY A CA 1
ATOM 1637 C C . GLY A 1 210 ? 0.684 -0.381 0.998 1.00 95.50 210 GLY A C 1
ATOM 1638 O O . GLY A 1 210 ? 1.311 -0.295 2.055 1.00 95.50 210 GLY A O 1
ATOM 1639 N N . ASN A 1 211 ? -0.123 0.594 0.568 1.00 97.88 211 ASN A N 1
ATOM 1640 C CA . ASN A 1 211 ? -0.488 1.731 1.407 1.00 97.88 211 ASN A CA 1
ATOM 1641 C C . ASN A 1 211 ? -1.368 1.275 2.569 1.00 97.88 211 ASN A C 1
ATOM 1643 O O . ASN A 1 211 ? -2.155 0.335 2.442 1.00 97.88 211 ASN A O 1
ATOM 1647 N N . VAL A 1 212 ? -1.225 1.937 3.718 1.00 98.06 212 VAL A N 1
ATOM 1648 C CA . VAL A 1 212 ? -1.894 1.550 4.963 1.00 98.06 212 VAL A CA 1
ATOM 1649 C C . VAL A 1 212 ? -2.476 2.774 5.656 1.00 98.06 212 VAL A C 1
ATOM 1651 O O . VAL A 1 212 ? -1.788 3.779 5.821 1.00 98.06 212 VAL A O 1
ATOM 1654 N N . THR A 1 213 ? -3.704 2.636 6.152 1.00 98.62 213 THR A N 1
ATOM 1655 C CA . THR A 1 213 ? -4.355 3.596 7.053 1.00 98.62 213 THR A CA 1
ATOM 1656 C C . THR A 1 213 ? -4.803 2.880 8.318 1.00 98.62 213 THR A C 1
ATOM 1658 O O . THR A 1 213 ? -5.235 1.728 8.276 1.00 98.62 213 THR A O 1
ATOM 1661 N N . GLN A 1 214 ? -4.725 3.563 9.457 1.00 98.31 214 GLN A N 1
ATOM 1662 C CA . GLN A 1 214 ? -5.194 3.053 10.742 1.00 98.31 214 GLN A CA 1
ATOM 1663 C C . GLN A 1 214 ? -6.192 4.022 11.375 1.00 98.31 214 GLN A C 1
ATOM 1665 O O . GLN A 1 214 ? -6.016 5.237 11.301 1.00 98.31 214 GLN A O 1
ATOM 1670 N N . ALA A 1 215 ? -7.225 3.473 12.006 1.00 98.38 215 ALA A N 1
ATOM 1671 C CA . ALA A 1 215 ? -8.211 4.220 12.774 1.00 98.38 215 ALA A CA 1
ATOM 1672 C C . ALA A 1 215 ? -8.406 3.549 14.134 1.00 98.38 215 ALA A C 1
ATOM 1674 O O . ALA A 1 215 ? -8.497 2.323 14.228 1.00 98.38 215 ALA A O 1
ATOM 1675 N N . GLU A 1 216 ? -8.453 4.360 15.186 1.00 98.06 216 GLU A N 1
ATOM 1676 C CA . GLU A 1 216 ? -8.419 3.905 16.574 1.00 98.06 216 GLU A CA 1
ATOM 1677 C C . GLU A 1 216 ? -9.529 4.539 17.395 1.00 98.06 216 GLU A C 1
ATOM 1679 O O . GLU A 1 216 ? -9.959 5.665 17.134 1.00 98.06 216 GLU A O 1
ATOM 1684 N N . THR A 1 217 ? -9.970 3.832 18.430 1.00 97.69 217 THR A N 1
ATOM 1685 C CA . THR A 1 217 ? -10.825 4.439 19.444 1.00 97.69 217 THR A CA 1
ATOM 1686 C C . THR A 1 217 ? -10.042 5.503 20.210 1.00 97.69 217 THR A C 1
ATOM 1688 O O . THR A 1 217 ? -8.926 5.264 20.656 1.00 97.69 217 THR A O 1
ATOM 1691 N N . THR A 1 218 ? -10.620 6.686 20.412 1.00 94.62 218 THR A N 1
ATOM 1692 C CA . THR A 1 218 ? -9.985 7.750 21.214 1.00 94.62 218 THR A CA 1
ATOM 1693 C C . THR A 1 218 ? -10.157 7.523 22.712 1.00 94.62 218 THR A C 1
ATOM 1695 O O . THR A 1 218 ? -9.312 7.918 23.515 1.00 94.62 218 THR A O 1
ATOM 1698 N N . GLN A 1 219 ? -11.246 6.856 23.088 1.00 94.56 219 GLN A N 1
ATOM 1699 C CA . GLN A 1 219 ? -11.533 6.436 24.448 1.00 94.56 219 GLN A CA 1
ATOM 1700 C C . GLN A 1 219 ? -11.419 4.917 24.567 1.00 94.56 219 GLN A C 1
ATOM 1702 O O . GLN A 1 219 ? -11.677 4.197 23.598 1.00 94.56 219 GLN A O 1
ATOM 1707 N N . PRO A 1 220 ? -11.045 4.425 25.750 1.00 94.44 220 PRO A N 1
ATOM 1708 C CA . PRO A 1 220 ? -11.046 3.002 26.011 1.00 94.44 220 PRO A CA 1
ATOM 1709 C C . PRO A 1 220 ? -12.464 2.429 26.009 1.00 94.44 220 PRO A C 1
ATOM 1711 O O . PRO A 1 220 ? -13.396 3.016 26.558 1.00 94.44 220 PRO A O 1
ATOM 1714 N N . ILE A 1 221 ? -12.590 1.227 25.466 1.00 93.31 221 ILE A N 1
ATOM 1715 C CA . ILE A 1 221 ? -13.767 0.378 25.587 1.00 93.31 221 ILE A CA 1
ATOM 1716 C C . ILE A 1 221 ? -13.646 -0.366 26.914 1.00 93.31 221 ILE A C 1
ATOM 1718 O O . ILE A 1 221 ? -12.613 -0.977 27.190 1.00 93.31 221 ILE A O 1
ATOM 1722 N N . VAL A 1 222 ? -14.693 -0.310 27.731 1.00 90.06 222 VAL A N 1
ATOM 1723 C CA . VAL A 1 222 ? -14.769 -1.041 28.999 1.00 90.06 222 VAL A CA 1
ATOM 1724 C C . VAL A 1 222 ? -15.717 -2.215 28.812 1.00 90.06 222 VAL A C 1
ATOM 1726 O O . VAL A 1 222 ? -16.878 -2.019 28.465 1.00 90.06 222 VAL A O 1
ATOM 1729 N N . VAL A 1 223 ? -15.224 -3.427 29.043 1.00 86.12 223 VAL A N 1
ATOM 1730 C CA . VAL A 1 223 ? -16.024 -4.654 29.037 1.00 86.12 223 VAL A CA 1
ATOM 1731 C C . VAL A 1 223 ? -15.890 -5.287 30.413 1.00 86.12 223 VAL A C 1
ATOM 1733 O O . VAL A 1 223 ? -14.937 -6.011 30.695 1.00 86.12 223 VAL A O 1
ATOM 1736 N N . ASP A 1 224 ? -16.847 -4.983 31.288 1.00 75.38 224 ASP A N 1
ATOM 1737 C CA . ASP A 1 224 ? -16.921 -5.590 32.613 1.00 75.38 224 ASP A CA 1
ATOM 1738 C C . ASP A 1 224 ? -17.716 -6.901 32.549 1.00 75.38 224 ASP A C 1
ATOM 1740 O O . ASP A 1 224 ? -18.926 -6.913 32.315 1.00 75.38 224 ASP A O 1
ATOM 1744 N N . LEU A 1 225 ? -17.011 -8.020 32.725 1.00 74.19 225 LEU A N 1
ATOM 1745 C CA . LEU A 1 225 ? -17.593 -9.364 32.777 1.00 74.19 225 LEU A CA 1
ATOM 1746 C C . LEU A 1 225 ? -17.762 -9.876 34.214 1.00 74.19 225 LEU A C 1
ATOM 1748 O O . LEU A 1 225 ? -18.159 -11.031 34.407 1.00 74.19 225 LEU A O 1
ATOM 1752 N N . ALA A 1 226 ? -17.457 -9.057 35.226 1.00 70.88 226 ALA A N 1
ATOM 1753 C CA . ALA A 1 226 ? -17.597 -9.448 36.616 1.00 70.88 226 ALA A CA 1
ATOM 1754 C C . ALA A 1 226 ? -19.075 -9.669 36.966 1.00 70.88 226 ALA A C 1
ATOM 1756 O O . ALA A 1 226 ? -19.947 -8.840 36.714 1.00 70.88 226 ALA A O 1
ATOM 1757 N N . ARG A 1 227 ? -19.363 -10.812 37.595 1.00 68.94 227 ARG A N 1
ATOM 1758 C CA . ARG A 1 227 ? -20.680 -11.123 38.162 1.00 68.94 227 ARG A CA 1
ATOM 1759 C C . ARG A 1 227 ? -20.571 -11.068 39.686 1.00 68.94 227 ARG A C 1
ATOM 1761 O O . ARG A 1 227 ? -20.225 -12.087 40.286 1.00 68.94 227 ARG A O 1
ATOM 1768 N N . PRO A 1 228 ? -20.802 -9.907 40.326 1.00 73.31 228 PRO A N 1
ATOM 1769 C CA . PRO A 1 228 ? -20.711 -9.812 41.776 1.00 73.31 228 PRO A CA 1
ATOM 1770 C C . PRO A 1 228 ? -21.793 -10.683 42.427 1.00 73.31 228 PRO A C 1
ATOM 1772 O O . PRO A 1 228 ? -22.966 -10.618 42.065 1.00 73.31 228 PRO A O 1
ATOM 1775 N N . THR A 1 229 ? -21.402 -11.497 43.407 1.00 79.56 229 THR A N 1
ATOM 1776 C CA . THR A 1 229 ? -22.327 -12.265 44.251 1.00 79.56 229 THR A CA 1
ATOM 1777 C C . THR A 1 229 ? -22.326 -11.693 45.659 1.00 79.56 229 THR A C 1
ATOM 1779 O O . THR A 1 229 ? -21.258 -11.413 46.204 1.00 79.56 229 THR A O 1
ATOM 1782 N N . ALA A 1 230 ? -23.499 -11.574 46.273 1.00 79.81 230 ALA A N 1
ATOM 1783 C CA . ALA A 1 230 ? -23.627 -11.179 47.670 1.00 79.81 230 ALA A CA 1
ATOM 1784 C C . ALA A 1 230 ? -23.943 -12.394 48.549 1.00 79.81 230 ALA A C 1
ATOM 1786 O O . ALA A 1 230 ? -24.646 -13.314 48.132 1.00 79.81 230 ALA A O 1
ATOM 1787 N N . ARG A 1 231 ? -23.457 -12.363 49.792 1.00 88.19 231 ARG A N 1
ATOM 1788 C CA . ARG A 1 231 ? -23.935 -13.228 50.874 1.00 88.19 231 ARG A CA 1
ATOM 1789 C C . ARG A 1 231 ? -24.292 -12.362 52.069 1.00 88.19 231 ARG A C 1
ATOM 1791 O O . ARG A 1 231 ? -23.588 -11.394 52.353 1.00 88.19 231 ARG A O 1
ATOM 1798 N N . ILE A 1 232 ? -25.365 -12.720 52.760 1.00 82.50 232 ILE A N 1
ATOM 1799 C CA . ILE A 1 232 ? -25.727 -12.077 54.023 1.00 82.50 232 ILE A CA 1
ATOM 1800 C C . ILE A 1 232 ? -24.707 -12.536 55.064 1.00 82.50 232 ILE A C 1
ATOM 1802 O O . ILE A 1 232 ? -24.471 -13.736 55.206 1.00 82.50 232 ILE A O 1
ATOM 1806 N N . VAL A 1 233 ? -24.060 -11.577 55.725 1.00 89.38 233 VAL A N 1
ATOM 1807 C CA . VAL A 1 233 ? -23.055 -11.851 56.762 1.00 89.38 233 VAL A CA 1
ATOM 1808 C C . VAL A 1 233 ? -23.661 -11.699 58.153 1.00 89.38 233 VAL A C 1
ATOM 1810 O O . VAL A 1 233 ? -23.382 -12.532 59.006 1.00 89.38 233 VAL A O 1
ATOM 1813 N N . ASP A 1 234 ? -24.509 -10.689 58.365 1.00 87.19 234 ASP A N 1
ATOM 1814 C CA . ASP A 1 234 ? -25.167 -10.438 59.649 1.00 87.19 234 ASP A CA 1
ATOM 1815 C C . ASP A 1 234 ? -26.451 -9.602 59.473 1.00 87.19 234 ASP A C 1
ATOM 1817 O O . ASP A 1 234 ? -26.666 -9.004 58.412 1.00 87.19 234 ASP A O 1
ATOM 1821 N N . VAL A 1 235 ? -27.295 -9.563 60.507 1.00 83.31 235 VAL A N 1
ATOM 1822 C CA . VAL A 1 235 ? -28.478 -8.697 60.612 1.00 83.31 235 VAL A CA 1
ATOM 1823 C C . VAL A 1 235 ? -28.423 -7.949 61.944 1.00 83.31 235 VAL A C 1
ATOM 1825 O O . VAL A 1 235 ? -28.692 -8.519 62.999 1.00 83.31 235 VAL A O 1
ATOM 1828 N N . GLU A 1 236 ? -28.120 -6.652 61.893 1.00 89.12 236 GLU A N 1
ATOM 1829 C CA . GLU A 1 236 ? -28.088 -5.794 63.080 1.00 89.12 236 GLU A CA 1
ATOM 1830 C C . GLU A 1 236 ? -29.458 -5.137 63.315 1.00 89.12 236 GLU A C 1
ATOM 1832 O O . GLU A 1 236 ? -30.062 -4.564 62.402 1.00 89.12 236 GLU A O 1
ATOM 1837 N N . MET A 1 237 ? -29.977 -5.229 64.544 1.00 82.00 237 MET A N 1
ATOM 1838 C CA . MET A 1 237 ? -31.232 -4.571 64.915 1.00 82.00 237 MET A CA 1
ATOM 1839 C C . MET A 1 237 ? -30.983 -3.077 65.122 1.00 82.00 237 MET A C 1
ATOM 1841 O O . MET A 1 237 ? -30.164 -2.691 65.954 1.00 82.00 237 MET A O 1
ATOM 1845 N N . MET A 1 238 ? -31.723 -2.222 64.411 1.00 78.81 238 MET A N 1
ATOM 1846 C CA . MET A 1 238 ? -31.679 -0.787 64.689 1.00 78.81 238 MET A CA 1
ATOM 1847 C C . MET A 1 238 ? -32.274 -0.511 66.078 1.00 78.81 238 MET A C 1
ATOM 1849 O O . MET A 1 238 ? -33.360 -1.019 66.376 1.00 78.81 238 MET A O 1
ATOM 1853 N N . PRO A 1 239 ? -31.608 0.288 66.932 1.00 78.44 239 PRO A N 1
ATOM 1854 C CA . PRO A 1 239 ? -32.147 0.619 68.240 1.00 78.44 239 PRO A CA 1
ATOM 1855 C C . PRO A 1 239 ? -33.469 1.370 68.067 1.00 78.44 239 PRO A C 1
ATOM 1857 O O . PRO A 1 239 ? -33.527 2.414 67.418 1.00 78.44 239 PRO A O 1
ATOM 1860 N N . THR A 1 240 ? -34.542 0.852 68.661 1.00 74.31 240 THR A N 1
ATOM 1861 C CA . THR A 1 240 ? -35.801 1.586 68.793 1.00 74.31 240 THR A CA 1
ATOM 1862 C C . THR A 1 240 ? -35.563 2.804 69.676 1.00 74.31 240 THR A C 1
ATOM 1864 O O . THR A 1 240 ? -35.382 2.676 70.886 1.00 74.31 240 THR A O 1
ATOM 1867 N N . THR A 1 241 ? -35.563 3.997 69.084 1.00 67.38 241 THR A N 1
ATOM 1868 C CA . THR A 1 241 ? -35.677 5.251 69.827 1.00 67.38 241 THR A CA 1
ATOM 1869 C C . THR A 1 241 ? -37.061 5.304 70.462 1.00 67.38 241 THR A C 1
ATOM 1871 O O . THR A 1 241 ? -38.050 5.624 69.807 1.00 67.38 241 THR A O 1
ATOM 1874 N N . THR A 1 242 ? -37.146 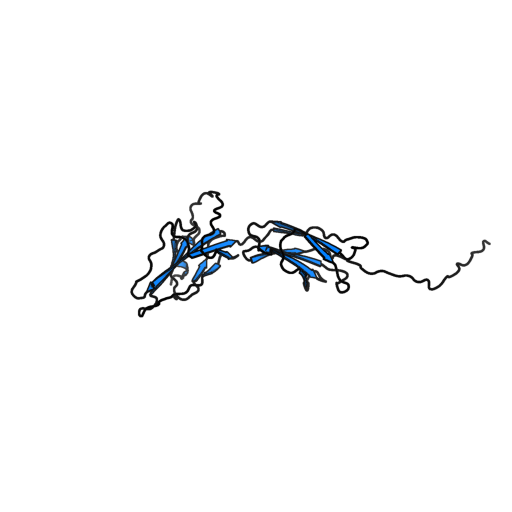4.969 71.748 1.00 67.50 242 THR A N 1
ATOM 1875 C CA . THR A 1 242 ? -38.356 5.198 72.542 1.00 67.50 242 THR A CA 1
ATOM 1876 C C . THR A 1 242 ? -38.612 6.710 72.603 1.00 67.50 242 THR A C 1
ATOM 1878 O O . THR A 1 242 ? -37.735 7.439 73.081 1.00 67.50 242 THR A O 1
ATOM 1881 N N . PRO A 1 243 ? -39.758 7.225 72.115 1.00 66.25 243 PRO A N 1
ATOM 1882 C CA . PRO A 1 243 ? -40.119 8.619 72.327 1.00 66.25 243 PRO A CA 1
ATOM 1883 C C . PRO A 1 243 ? -40.355 8.854 73.824 1.00 66.25 243 PRO A C 1
ATOM 1885 O O . PRO A 1 243 ? -40.861 7.974 74.518 1.00 66.25 243 PRO A O 1
ATOM 1888 N N . ARG A 1 244 ? -39.919 10.028 74.281 1.00 64.62 244 ARG A N 1
ATOM 1889 C CA . ARG A 1 244 ? -39.738 10.444 75.679 1.00 64.62 244 ARG A CA 1
ATOM 1890 C C . ARG A 1 244 ? -40.977 10.333 76.566 1.00 64.62 244 ARG A C 1
ATOM 1892 O O . ARG A 1 244 ? -42.075 10.664 76.070 1.00 64.62 244 ARG A O 1
#

Radius of gyration: 30.61 Å; Cα contacts (8 Å, |Δi|>4): 459; chains: 1; bounding box: 72×35×108 Å

Nearest PDB structures (foldseek):
  8avc-assembly1_D  TM=4.538E-01  e=5.222E-05  Mus musculus
  8dh9-assembly1_A  TM=4.602E-01  e=6.754E-04  Mus musculus
  8os3-assembly1_A  TM=6.951E-01  e=2.050E-02  Homo sapiens
  8av2-assembly1_A  TM=3.247E-01  e=3.142E-02  Mus musculus

Mean predicted aligned error: 10.3 Å